Protein AF-D9XJY9-F1 (afdb_monomer_lite)

pLDDT: mean 85.09, std 20.42, range [31.64, 98.88]

Radius of gyration: 28.45 Å; chains: 1; bounding box: 87×48×106 Å

Structure (mmCIF, N/CA/C/O backbone):
data_AF-D9XJY9-F1
#
_entry.id   AF-D9XJY9-F1
#
loop_
_atom_site.group_PDB
_atom_site.id
_atom_site.type_symbol
_atom_site.label_atom_id
_atom_site.label_alt_id
_atom_site.label_comp_id
_atom_site.label_asym_id
_atom_site.label_entity_id
_atom_site.label_seq_id
_atom_site.pdbx_PDB_ins_code
_atom_site.Cartn_x
_atom_site.Cartn_y
_atom_site.Cartn_z
_atom_site.occupancy
_atom_site.B_iso_or_equiv
_atom_site.auth_seq_id
_atom_site.auth_comp_id
_atom_site.auth_asym_id
_atom_site.auth_atom_id
_atom_site.pdbx_PDB_model_num
ATOM 1 N N . MET A 1 1 ? 12.097 -8.912 77.220 1.00 46.91 1 MET A N 1
ATOM 2 C CA . MET A 1 1 ? 13.543 -8.808 77.515 1.00 46.91 1 MET A CA 1
ATOM 3 C C . MET A 1 1 ? 14.288 -8.640 76.192 1.00 46.91 1 MET A C 1
ATOM 5 O O . MET A 1 1 ? 14.386 -9.591 75.432 1.00 46.91 1 MET A O 1
ATOM 9 N N . ARG A 1 2 ? 14.689 -7.408 75.859 1.00 40.41 2 ARG A N 1
ATOM 10 C CA . ARG A 1 2 ? 15.533 -7.051 74.703 1.00 40.41 2 ARG A CA 1
ATOM 11 C C . ARG A 1 2 ? 16.861 -6.523 75.260 1.00 40.41 2 ARG A C 1
ATOM 13 O O . ARG A 1 2 ? 16.783 -5.663 76.136 1.00 40.41 2 ARG A O 1
ATOM 20 N N . PRO A 1 3 ? 18.035 -6.960 74.779 1.00 58.19 3 PRO A N 1
ATOM 21 C CA . PRO A 1 3 ? 19.280 -6.244 75.020 1.00 58.19 3 PRO A CA 1
ATOM 22 C C . PRO A 1 3 ? 19.545 -5.192 73.916 1.00 58.19 3 PRO A C 1
ATOM 24 O O . PRO A 1 3 ? 18.994 -5.307 72.816 1.00 58.19 3 PRO A O 1
ATOM 27 N N . PRO A 1 4 ? 20.335 -4.141 74.213 1.00 51.19 4 PRO A N 1
ATOM 28 C CA . PRO A 1 4 ? 20.407 -2.925 73.408 1.00 51.19 4 PRO A CA 1
ATOM 29 C C . PRO A 1 4 ? 21.462 -2.965 72.294 1.00 51.19 4 PRO A C 1
ATOM 31 O O . PRO A 1 4 ? 22.387 -3.777 72.282 1.00 51.19 4 PRO A O 1
ATOM 34 N N . ALA A 1 5 ? 21.297 -2.022 71.366 1.00 42.50 5 ALA A N 1
ATOM 35 C CA . ALA A 1 5 ? 22.153 -1.757 70.220 1.00 42.50 5 ALA A CA 1
ATOM 36 C C . ALA A 1 5 ? 23.574 -1.312 70.617 1.00 42.50 5 ALA A C 1
ATOM 38 O O . ALA A 1 5 ? 23.750 -0.492 71.516 1.00 42.50 5 ALA A O 1
ATOM 39 N N . SER A 1 6 ? 24.576 -1.795 69.875 1.00 48.31 6 SER A N 1
ATOM 40 C CA . SER A 1 6 ? 25.947 -1.278 69.896 1.00 48.31 6 SER A CA 1
ATOM 41 C C . SER A 1 6 ? 26.263 -0.613 68.557 1.00 48.31 6 SER A C 1
ATOM 43 O O . SER A 1 6 ? 26.269 -1.244 67.500 1.00 48.31 6 SER A O 1
ATOM 45 N N . THR A 1 7 ? 26.501 0.691 68.625 1.00 42.44 7 THR A N 1
ATOM 46 C CA . THR A 1 7 ? 27.002 1.559 67.565 1.00 42.44 7 THR A CA 1
ATOM 47 C C . THR A 1 7 ? 28.497 1.315 67.345 1.00 42.44 7 THR A C 1
ATOM 49 O O . THR A 1 7 ? 29.301 1.423 68.269 1.00 42.44 7 THR A O 1
ATOM 52 N N . ARG A 1 8 ? 28.903 1.029 66.100 1.00 47.38 8 ARG A N 1
ATOM 53 C CA . ARG A 1 8 ? 30.312 1.073 65.679 1.00 47.38 8 ARG A CA 1
ATOM 54 C C . ARG A 1 8 ? 30.477 1.955 64.444 1.00 47.38 8 ARG A C 1
ATOM 56 O O . ARG A 1 8 ? 29.900 1.710 63.391 1.00 47.38 8 ARG A O 1
ATOM 63 N N . THR A 1 9 ? 31.278 2.994 64.637 1.00 47.16 9 THR A N 1
ATOM 64 C CA . THR A 1 9 ? 31.737 4.031 63.705 1.00 47.16 9 THR A CA 1
ATOM 65 C C . THR A 1 9 ? 32.532 3.442 62.522 1.00 47.16 9 THR A C 1
ATOM 67 O O . THR A 1 9 ? 33.193 2.410 62.677 1.00 47.16 9 THR A O 1
ATOM 70 N N . PRO A 1 10 ? 32.530 4.087 61.338 1.00 42.75 10 PRO A N 1
ATOM 71 C CA . PRO A 1 10 ? 33.107 3.516 60.127 1.00 42.75 10 PRO A CA 1
ATOM 72 C C . PRO A 1 10 ? 34.628 3.720 60.065 1.00 42.75 10 PRO A C 1
ATOM 74 O O . PRO A 1 10 ? 35.138 4.836 60.182 1.00 42.75 10 PRO A O 1
ATOM 77 N N . ARG A 1 11 ? 35.376 2.638 59.813 1.00 41.91 11 ARG A N 1
ATOM 78 C CA . ARG A 1 11 ? 36.804 2.707 59.464 1.00 41.91 11 ARG A CA 1
ATOM 79 C C . ARG A 1 11 ? 36.959 3.100 57.992 1.00 41.91 11 ARG A C 1
ATOM 81 O O . ARG A 1 11 ? 36.663 2.310 57.099 1.00 41.91 11 ARG A O 1
ATOM 88 N N . ARG A 1 12 ? 37.486 4.307 57.759 1.00 39.88 12 ARG A N 1
ATOM 89 C CA . ARG A 1 12 ? 38.013 4.781 56.469 1.00 39.88 12 ARG A CA 1
ATOM 90 C C . ARG A 1 12 ? 39.011 3.766 55.894 1.00 39.88 12 ARG A C 1
ATOM 92 O O . ARG A 1 12 ? 40.042 3.505 56.513 1.00 39.88 12 ARG A O 1
ATOM 99 N N . ARG A 1 13 ? 38.738 3.229 54.701 1.00 43.38 13 ARG A N 1
ATOM 100 C CA . ARG A 1 13 ? 39.747 2.546 53.877 1.00 43.38 13 ARG A CA 1
ATOM 101 C C . ARG A 1 13 ? 40.414 3.569 52.955 1.00 43.38 13 ARG A C 1
ATOM 103 O O . ARG A 1 13 ? 39.743 4.389 52.338 1.00 43.38 13 ARG A O 1
ATOM 110 N N . LYS A 1 14 ? 41.749 3.540 52.959 1.00 41.50 14 LYS A N 1
ATOM 111 C CA . LYS A 1 14 ? 42.663 4.414 52.214 1.00 41.50 14 LYS A CA 1
ATOM 112 C C . LYS A 1 14 ? 42.547 4.175 50.704 1.00 41.50 14 LYS A C 1
ATOM 114 O O . LYS A 1 14 ? 42.462 3.027 50.276 1.00 41.50 14 LYS A O 1
ATOM 119 N N . ALA A 1 15 ? 42.602 5.259 49.935 1.00 44.50 15 ALA A N 1
ATOM 120 C CA . ALA A 1 15 ? 42.822 5.239 48.492 1.00 44.50 15 ALA A CA 1
ATOM 121 C C . ALA A 1 15 ? 44.251 4.752 48.168 1.00 44.50 15 ALA A C 1
ATOM 123 O O . ALA A 1 15 ? 45.175 5.098 48.912 1.00 44.50 15 ALA A O 1
ATOM 124 N N . PRO A 1 16 ? 44.463 3.981 47.088 1.00 48.75 16 PRO A N 1
ATOM 125 C CA . PRO A 1 16 ? 45.802 3.700 46.592 1.00 48.75 16 PRO A CA 1
ATOM 126 C C . PRO A 1 16 ? 46.363 4.902 45.813 1.00 48.75 16 PRO A C 1
ATOM 128 O O . PRO A 1 16 ? 45.706 5.472 44.944 1.00 48.75 16 PRO A O 1
ATOM 131 N N . THR A 1 17 ? 47.588 5.283 46.166 1.00 46.91 17 THR A N 1
ATOM 132 C CA . THR A 1 17 ? 48.451 6.264 45.496 1.00 46.91 17 THR A CA 1
ATOM 133 C C . THR A 1 17 ? 48.948 5.749 44.130 1.00 46.91 17 THR A C 1
ATOM 135 O O . THR A 1 17 ? 48.996 4.537 43.913 1.00 46.91 17 THR A O 1
ATOM 138 N N . PRO A 1 18 ? 49.324 6.652 43.204 1.00 39.62 18 PRO A N 1
ATOM 139 C CA . PRO A 1 18 ? 49.575 6.337 41.800 1.00 39.62 18 PRO A CA 1
ATOM 140 C C . PRO A 1 18 ? 50.953 5.703 41.571 1.00 39.62 18 PRO A C 1
ATOM 142 O O . PRO A 1 18 ? 51.940 6.067 42.211 1.00 39.62 18 PRO A O 1
ATOM 145 N N . LEU A 1 19 ? 51.026 4.782 40.609 1.00 45.31 19 LEU A N 1
ATOM 146 C CA . LEU A 1 19 ? 52.282 4.235 40.103 1.00 45.31 19 LEU A CA 1
ATOM 147 C C . LEU A 1 19 ? 52.903 5.206 39.091 1.00 45.31 19 LEU A C 1
ATOM 149 O O . LEU A 1 19 ? 52.373 5.423 38.003 1.00 45.31 19 LEU A O 1
ATOM 153 N N . ASN A 1 20 ? 54.059 5.756 39.463 1.00 38.56 20 ASN A N 1
ATOM 154 C CA . ASN A 1 20 ? 55.011 6.371 38.547 1.00 38.56 20 ASN A CA 1
ATOM 155 C C . ASN A 1 20 ? 55.502 5.324 37.541 1.00 38.56 20 ASN A C 1
ATOM 157 O O . ASN A 1 20 ? 56.030 4.286 37.937 1.00 38.56 20 ASN A O 1
ATOM 161 N N . SER A 1 21 ? 55.410 5.627 36.249 1.00 39.38 21 SER A N 1
ATOM 162 C CA . SER A 1 21 ? 56.161 4.920 35.211 1.00 39.38 21 SER A CA 1
ATOM 163 C C . SER A 1 21 ? 56.888 5.922 34.316 1.00 39.38 21 SER A C 1
ATOM 165 O O . SER A 1 21 ? 56.416 7.023 34.033 1.00 39.38 21 SER A O 1
ATOM 167 N N . LEU A 1 22 ? 58.131 5.550 34.020 1.00 38.34 22 LEU A N 1
ATOM 168 C CA . LEU A 1 22 ? 59.215 6.375 33.513 1.00 38.34 22 LEU A CA 1
ATOM 169 C C . LEU A 1 22 ? 58.926 6.983 32.135 1.00 38.34 22 LEU A C 1
ATOM 171 O O . LEU A 1 22 ? 58.387 6.342 31.237 1.00 38.34 22 LEU A O 1
ATOM 175 N N . ARG A 1 23 ? 59.417 8.213 31.958 1.00 35.81 23 ARG A N 1
ATOM 176 C CA . ARG A 1 23 ? 59.563 8.887 30.666 1.00 35.81 23 ARG A CA 1
ATOM 177 C C . ARG A 1 23 ? 60.543 8.116 29.776 1.00 35.81 23 ARG A C 1
ATOM 179 O O . ARG A 1 23 ? 61.712 7.995 30.133 1.00 35.81 23 ARG A O 1
ATOM 186 N N . VAL A 1 24 ? 60.106 7.740 28.578 1.00 36.69 24 VAL A N 1
ATOM 187 C CA . VAL A 1 24 ? 60.992 7.498 27.431 1.00 36.69 24 VAL A CA 1
ATOM 188 C C . VAL A 1 24 ? 60.629 8.521 26.361 1.00 36.69 24 VAL A C 1
ATOM 190 O O . VAL A 1 24 ? 59.498 8.580 25.889 1.00 36.69 24 VAL A O 1
ATOM 193 N N . ARG A 1 25 ? 61.593 9.389 26.045 1.00 37.62 25 ARG A N 1
ATOM 194 C CA . ARG A 1 25 ? 61.527 10.335 24.933 1.00 37.62 25 ARG A CA 1
ATOM 195 C C . ARG A 1 25 ? 61.941 9.597 23.663 1.00 37.62 25 ARG A C 1
ATOM 197 O O . ARG A 1 25 ? 63.111 9.262 23.518 1.00 37.62 25 ARG A O 1
ATOM 204 N N . THR A 1 26 ? 61.013 9.419 22.737 1.00 41.00 26 THR A N 1
ATOM 205 C CA . THR A 1 26 ? 61.305 9.120 21.334 1.00 41.00 26 THR A CA 1
ATOM 206 C C . THR A 1 26 ? 60.719 10.249 20.500 1.00 41.00 26 THR A C 1
ATOM 208 O O . THR A 1 26 ? 59.507 10.403 20.381 1.00 41.00 26 THR A O 1
ATOM 211 N N . GLY A 1 27 ? 61.602 11.107 19.989 1.00 40.31 27 GLY A N 1
ATOM 212 C CA . GLY A 1 27 ? 61.242 12.072 18.962 1.00 40.31 27 GLY A CA 1
ATOM 213 C C . GLY A 1 27 ? 60.980 11.330 17.658 1.00 40.31 27 GLY A C 1
ATOM 214 O O . GLY A 1 27 ? 61.809 10.530 17.231 1.00 40.31 27 GLY A O 1
ATOM 215 N N . VAL A 1 28 ? 59.837 11.601 17.035 1.00 38.75 28 VAL A N 1
ATOM 216 C CA . VAL A 1 28 ? 59.564 11.203 15.656 1.00 38.75 28 VAL A CA 1
ATOM 217 C C . VAL A 1 28 ? 59.157 12.453 14.892 1.00 38.75 28 VAL A C 1
ATOM 219 O O . VAL A 1 28 ? 58.180 13.125 15.214 1.00 38.75 28 VAL A O 1
ATOM 222 N N . LEU A 1 29 ? 59.987 12.763 13.904 1.00 39.44 29 LEU A N 1
ATOM 223 C CA . LEU A 1 29 ? 59.810 13.777 12.881 1.00 39.44 29 LEU A CA 1
ATOM 224 C C . LEU A 1 29 ? 58.612 13.354 12.006 1.00 39.44 29 LEU A C 1
ATOM 226 O O . LEU A 1 29 ? 58.699 12.378 11.266 1.00 39.44 29 LEU A O 1
ATOM 230 N N . GLY A 1 30 ? 57.475 14.039 12.133 1.00 31.64 30 GLY A N 1
ATOM 231 C CA . GLY A 1 30 ? 56.278 13.780 11.331 1.00 31.64 30 GLY A CA 1
ATOM 232 C C . GLY A 1 30 ? 56.268 14.635 10.069 1.00 31.64 30 GLY A C 1
ATOM 233 O O . GLY A 1 30 ? 55.840 15.784 10.101 1.00 31.64 30 GLY A O 1
ATOM 234 N N . LEU A 1 31 ? 56.763 14.069 8.972 1.00 36.03 31 LEU A N 1
ATOM 235 C CA . LEU A 1 31 ? 56.693 14.614 7.619 1.00 36.03 31 LEU A CA 1
ATOM 236 C C . LEU A 1 31 ? 55.217 14.760 7.196 1.00 36.03 31 LEU A C 1
ATOM 238 O O . LEU A 1 31 ? 54.496 13.768 7.096 1.00 36.03 31 LEU A O 1
ATOM 242 N N . ALA A 1 32 ? 54.759 15.989 6.956 1.00 39.78 32 ALA A N 1
ATOM 243 C CA . ALA A 1 32 ? 53.437 16.254 6.401 1.00 39.78 32 ALA A CA 1
ATOM 244 C C . ALA A 1 32 ? 53.406 15.858 4.914 1.00 39.78 32 ALA A C 1
ATOM 246 O O . ALA A 1 32 ? 53.867 16.611 4.058 1.00 39.78 32 ALA A O 1
ATOM 247 N N . LEU A 1 33 ? 52.860 14.679 4.601 1.00 36.28 33 LEU A N 1
ATOM 248 C CA . LEU A 1 33 ? 52.417 14.349 3.246 1.00 36.28 33 LEU A CA 1
ATOM 249 C C . LEU A 1 33 ? 50.968 14.818 3.068 1.00 36.28 33 LEU A C 1
ATOM 251 O O . LEU A 1 33 ? 50.027 14.196 3.555 1.00 36.28 33 LEU A O 1
ATOM 255 N N . LEU A 1 34 ? 50.798 15.913 2.330 1.00 42.53 34 LEU A N 1
ATOM 256 C CA . LEU A 1 34 ? 49.538 16.278 1.688 1.00 42.53 34 LEU A CA 1
ATOM 257 C C . LEU A 1 34 ? 49.289 15.310 0.521 1.00 42.53 34 LEU A C 1
ATOM 259 O O . LEU A 1 34 ? 49.634 15.596 -0.622 1.00 42.53 34 LEU A O 1
ATOM 263 N N . THR A 1 35 ? 48.707 14.145 0.796 1.00 41.81 35 THR A N 1
ATOM 264 C CA . THR A 1 35 ? 48.117 13.306 -0.253 1.00 41.81 35 THR A CA 1
ATOM 265 C C . THR A 1 35 ? 46.690 13.776 -0.495 1.00 41.81 35 THR A C 1
ATOM 267 O O . THR A 1 35 ? 45.785 13.467 0.280 1.00 41.81 35 THR A O 1
ATOM 270 N N . GLY A 1 36 ? 46.486 14.543 -1.565 1.00 40.94 36 GLY A N 1
ATOM 271 C CA . GLY A 1 36 ? 45.154 14.805 -2.093 1.00 40.94 36 GLY A CA 1
ATOM 272 C C . GLY A 1 36 ? 44.538 13.497 -2.579 1.00 40.94 36 GLY A C 1
ATOM 273 O O . GLY A 1 36 ? 44.900 13.000 -3.643 1.00 40.94 36 GLY A O 1
ATOM 274 N N . LEU A 1 37 ? 43.614 12.928 -1.803 1.00 40.94 37 LEU A N 1
ATOM 275 C CA . LEU A 1 37 ? 42.695 11.923 -2.320 1.00 40.94 37 LEU A CA 1
ATOM 276 C C . LEU A 1 37 ? 41.678 12.644 -3.206 1.00 40.94 37 LEU A C 1
ATOM 278 O O . LEU A 1 37 ? 40.665 13.151 -2.728 1.00 40.94 37 LEU A O 1
ATOM 282 N N . ALA A 1 38 ? 41.953 12.696 -4.507 1.00 44.28 38 ALA A N 1
ATOM 283 C CA . ALA A 1 38 ? 40.896 12.868 -5.487 1.00 44.28 38 ALA A CA 1
ATOM 284 C C . ALA A 1 38 ? 40.042 11.593 -5.443 1.00 44.28 38 ALA A C 1
ATOM 286 O O . ALA A 1 38 ? 40.415 10.559 -5.997 1.00 44.28 38 ALA A O 1
ATOM 287 N N . ALA A 1 39 ? 38.931 11.641 -4.707 1.00 44.25 39 ALA A N 1
ATOM 288 C CA . ALA A 1 39 ? 37.915 10.606 -4.794 1.00 44.25 39 ALA A CA 1
ATOM 289 C C . ALA A 1 39 ? 37.402 10.573 -6.244 1.00 44.25 39 ALA A C 1
ATOM 291 O O . ALA A 1 39 ? 37.083 11.636 -6.786 1.00 44.25 39 ALA A O 1
ATOM 292 N N . PRO A 1 40 ? 37.314 9.403 -6.896 1.00 43.06 40 PRO A N 1
ATOM 293 C CA . PRO A 1 40 ? 36.649 9.325 -8.181 1.00 43.06 40 PRO A CA 1
ATOM 294 C C . PRO A 1 40 ? 35.174 9.650 -7.944 1.00 43.06 40 PRO A C 1
ATOM 296 O O . PRO A 1 40 ? 34.442 8.868 -7.338 1.00 43.06 40 PRO A O 1
ATOM 299 N N . THR A 1 41 ? 34.729 10.818 -8.405 1.00 41.72 41 THR A N 1
ATOM 300 C CA . THR A 1 41 ? 33.308 11.098 -8.589 1.00 41.72 41 THR A CA 1
ATOM 301 C C . THR A 1 41 ? 32.817 10.188 -9.701 1.00 41.72 41 THR A C 1
ATOM 303 O O . THR A 1 41 ? 32.827 10.544 -10.877 1.00 41.72 41 THR A O 1
ATOM 306 N N . THR A 1 42 ? 32.412 8.977 -9.331 1.00 43.84 42 THR A N 1
ATOM 307 C CA . THR A 1 42 ? 31.512 8.177 -10.150 1.00 43.84 42 THR A CA 1
ATOM 308 C C . THR A 1 42 ? 30.185 8.919 -10.157 1.00 43.84 42 THR A C 1
ATOM 310 O O . THR A 1 42 ? 29.352 8.779 -9.267 1.00 43.84 42 THR A O 1
ATOM 313 N N . THR A 1 43 ? 29.993 9.779 -11.152 1.00 40.09 43 THR A N 1
ATOM 314 C CA . THR A 1 43 ? 28.654 10.199 -11.556 1.00 40.09 43 THR A CA 1
ATOM 315 C C . THR A 1 43 ? 27.948 8.955 -12.069 1.00 40.09 43 THR A C 1
ATOM 317 O O . THR A 1 43 ? 28.034 8.631 -13.251 1.00 40.09 43 THR A O 1
ATOM 320 N N . ALA A 1 44 ? 27.308 8.221 -11.161 1.00 42.88 44 ALA A N 1
ATOM 321 C CA . ALA A 1 44 ? 26.303 7.243 -11.521 1.00 42.88 44 ALA A CA 1
ATOM 322 C C . ALA A 1 44 ? 25.239 7.993 -12.327 1.00 42.88 44 ALA A C 1
ATOM 324 O O . ALA A 1 44 ? 24.564 8.894 -11.825 1.00 42.88 44 ALA A O 1
ATOM 325 N N . THR A 1 45 ? 25.160 7.689 -13.615 1.00 37.03 45 THR A N 1
ATOM 326 C CA . THR A 1 45 ? 24.113 8.171 -14.503 1.00 37.03 45 THR A CA 1
ATOM 327 C C . THR A 1 45 ? 22.767 7.768 -13.914 1.00 37.03 45 THR A C 1
ATOM 329 O O . THR A 1 45 ? 22.407 6.597 -13.941 1.00 37.03 45 THR A O 1
ATOM 332 N N . ALA A 1 46 ? 22.002 8.737 -13.404 1.00 45.50 46 ALA A N 1
ATOM 333 C CA . ALA A 1 46 ? 20.658 8.534 -12.845 1.00 45.50 46 ALA A CA 1
ATOM 334 C C . ALA A 1 46 ? 19.646 7.912 -13.836 1.00 45.50 46 ALA A C 1
ATOM 336 O O . ALA A 1 46 ? 18.525 7.600 -13.454 1.00 45.50 46 ALA A O 1
ATOM 337 N N . ALA A 1 47 ? 20.031 7.749 -15.105 1.00 40.03 47 ALA A N 1
ATOM 338 C CA . ALA A 1 47 ? 19.246 7.067 -16.126 1.00 40.03 47 ALA A CA 1
ATOM 339 C C . ALA A 1 47 ? 19.344 5.530 -16.038 1.00 40.03 47 ALA A C 1
ATOM 341 O O . ALA A 1 47 ? 18.384 4.850 -16.377 1.00 40.03 47 ALA A O 1
ATOM 342 N N . ASP A 1 48 ? 20.461 4.980 -15.546 1.00 40.12 48 ASP A N 1
ATOM 343 C CA . ASP A 1 48 ? 20.710 3.524 -15.534 1.00 40.12 48 ASP A CA 1
ATOM 344 C C . ASP A 1 48 ? 20.039 2.817 -14.336 1.00 40.12 48 ASP A C 1
ATOM 346 O O . ASP A 1 48 ? 19.883 1.601 -14.290 1.00 40.12 48 ASP A O 1
ATOM 350 N N . THR A 1 49 ? 19.581 3.594 -13.350 1.00 54.41 49 THR A N 1
ATOM 351 C CA . THR A 1 49 ? 18.876 3.097 -12.160 1.00 54.41 49 THR A CA 1
ATOM 352 C C . THR A 1 49 ? 17.362 2.992 -12.345 1.00 54.41 49 THR A C 1
ATOM 354 O O . THR A 1 49 ? 16.690 2.406 -11.499 1.00 54.41 49 THR A O 1
ATOM 357 N N . ALA A 1 50 ? 16.790 3.550 -13.419 1.00 59.31 50 ALA A N 1
ATOM 358 C CA . ALA A 1 50 ? 15.338 3.573 -13.601 1.00 59.31 50 ALA A CA 1
ATOM 359 C C . ALA A 1 50 ? 14.763 2.190 -13.964 1.00 59.31 50 ALA A C 1
ATOM 361 O O . ALA A 1 50 ? 13.637 1.875 -13.567 1.00 59.31 50 ALA A O 1
ATOM 362 N N . THR A 1 51 ? 15.537 1.371 -14.682 1.00 69.69 51 THR A N 1
ATOM 363 C CA . THR A 1 51 ? 15.152 0.045 -15.197 1.00 69.69 51 THR A CA 1
ATOM 364 C C . THR A 1 51 ? 15.690 -1.126 -14.377 1.00 69.69 51 THR A C 1
ATOM 366 O O . THR A 1 51 ? 15.111 -2.209 -14.439 1.00 69.69 51 THR A O 1
ATOM 369 N N . ALA A 1 52 ? 16.752 -0.932 -13.589 1.00 83.94 52 ALA A N 1
ATOM 370 C CA . ALA A 1 52 ? 17.295 -1.983 -12.733 1.00 83.94 52 ALA A CA 1
ATOM 371 C C . ALA A 1 52 ? 16.292 -2.388 -11.633 1.00 83.94 52 ALA A C 1
ATOM 373 O O . ALA A 1 52 ? 15.649 -1.510 -11.046 1.00 83.94 52 ALA A O 1
ATOM 374 N N . PRO A 1 53 ? 16.153 -3.693 -11.328 1.00 89.44 53 PRO A N 1
ATOM 375 C CA . PRO A 1 53 ? 15.248 -4.144 -10.284 1.00 89.44 53 PRO A CA 1
ATOM 376 C C . PRO A 1 53 ? 15.693 -3.653 -8.900 1.00 89.44 53 PRO A C 1
ATOM 378 O O . PRO A 1 53 ? 16.887 -3.599 -8.594 1.00 89.44 53 PRO A O 1
ATOM 381 N N . THR A 1 54 ? 14.730 -3.316 -8.046 1.00 94.31 54 THR A N 1
ATOM 382 C CA . THR A 1 54 ? 14.989 -2.946 -6.647 1.00 94.31 54 THR A CA 1
ATOM 383 C C . THR A 1 54 ? 15.342 -4.168 -5.797 1.00 94.31 54 THR A C 1
ATOM 385 O O . THR A 1 54 ? 15.094 -5.313 -6.172 1.00 94.31 54 THR A O 1
ATOM 388 N N . VAL A 1 55 ? 15.872 -3.935 -4.594 1.00 96.19 55 VAL A N 1
ATOM 389 C CA . VAL A 1 55 ? 16.164 -5.006 -3.626 1.00 96.19 55 VAL A CA 1
ATOM 390 C C . VAL A 1 55 ? 14.896 -5.790 -3.246 1.00 96.19 55 VAL A C 1
ATOM 392 O O . VAL A 1 55 ? 14.956 -7.001 -3.059 1.00 96.19 55 VAL A O 1
ATOM 395 N N . GLU A 1 56 ? 13.728 -5.141 -3.184 1.00 96.69 56 GLU A N 1
ATOM 396 C CA . GLU A 1 56 ? 12.438 -5.826 -3.014 1.00 96.69 56 GLU A CA 1
ATOM 397 C C . GLU A 1 56 ? 12.083 -6.701 -4.222 1.00 96.69 56 GLU A C 1
ATOM 399 O O . GLU A 1 56 ? 11.731 -7.867 -4.053 1.00 96.69 56 GLU A O 1
ATOM 404 N N . GLU A 1 57 ? 12.217 -6.163 -5.436 1.00 97.06 57 GLU A N 1
ATOM 405 C CA . GLU A 1 57 ? 11.894 -6.867 -6.682 1.00 97.06 57 GLU A CA 1
ATOM 406 C C . GLU A 1 57 ? 12.808 -8.087 -6.905 1.00 97.06 57 GLU A C 1
ATOM 408 O O . GLU A 1 57 ? 12.339 -9.124 -7.370 1.00 97.06 57 GLU A O 1
ATOM 413 N N . LEU A 1 58 ? 14.084 -8.014 -6.509 1.00 96.81 58 LEU A N 1
ATOM 414 C CA . LEU A 1 58 ? 15.030 -9.137 -6.578 1.00 96.81 58 LEU A CA 1
ATOM 415 C C . LEU A 1 58 ? 14.625 -10.325 -5.692 1.00 96.81 58 LEU A C 1
ATOM 417 O O . LEU A 1 58 ? 14.961 -11.469 -5.992 1.00 96.81 58 LEU A O 1
ATOM 421 N N . ARG A 1 59 ? 13.879 -10.091 -4.605 1.00 97.31 59 ARG A N 1
ATOM 422 C CA . ARG A 1 59 ? 13.434 -11.174 -3.713 1.00 97.31 59 ARG A CA 1
ATOM 423 C C . ARG A 1 59 ? 12.381 -12.077 -4.355 1.00 97.31 59 ARG A C 1
ATOM 425 O O . ARG A 1 59 ? 12.257 -13.227 -3.938 1.00 97.31 59 ARG A O 1
ATOM 432 N N . LEU A 1 60 ? 11.664 -11.597 -5.377 1.00 96.94 60 LEU A N 1
ATOM 433 C CA . LEU A 1 60 ? 10.635 -12.364 -6.096 1.00 96.94 60 LEU A CA 1
ATOM 434 C C . LEU A 1 60 ? 11.167 -13.657 -6.721 1.00 96.94 60 LEU A C 1
ATOM 436 O O . LEU A 1 60 ? 10.402 -14.602 -6.906 1.00 96.94 60 LEU A O 1
ATOM 440 N N . ASP A 1 61 ? 12.463 -13.711 -7.028 1.00 95.62 61 ASP A N 1
ATOM 441 C CA . ASP A 1 61 ? 13.089 -14.869 -7.667 1.00 95.62 61 ASP A CA 1
ATOM 442 C C . ASP A 1 61 ? 13.355 -16.026 -6.688 1.00 95.62 61 ASP A C 1
ATOM 444 O O . ASP A 1 61 ? 13.801 -17.099 -7.101 1.00 95.62 61 ASP A O 1
ATOM 448 N N . GLY A 1 62 ? 13.072 -15.833 -5.395 1.00 97.31 62 GLY A N 1
ATOM 449 C CA . GLY A 1 62 ? 13.144 -16.871 -4.372 1.00 97.31 62 GLY A CA 1
ATOM 450 C C . GLY A 1 62 ? 11.935 -17.814 -4.366 1.00 97.31 62 GLY A C 1
ATOM 451 O O . GLY A 1 62 ? 10.831 -17.471 -4.787 1.00 97.31 62 GLY A O 1
ATOM 452 N N . ASP A 1 63 ? 12.122 -19.015 -3.815 1.00 97.94 63 ASP A N 1
ATOM 453 C CA . ASP A 1 63 ? 11.068 -20.040 -3.779 1.00 97.94 63 ASP A CA 1
ATOM 454 C C . ASP A 1 63 ? 9.885 -19.657 -2.888 1.00 97.94 63 ASP A C 1
ATOM 456 O O . ASP A 1 63 ? 8.741 -19.948 -3.225 1.00 97.94 63 ASP A O 1
ATOM 460 N N . ALA A 1 64 ? 10.134 -18.973 -1.768 1.00 97.94 64 ALA A N 1
ATOM 461 C CA . ALA A 1 64 ? 9.076 -18.607 -0.832 1.00 97.94 64 ALA A CA 1
ATOM 462 C C . ALA A 1 64 ? 8.063 -17.603 -1.424 1.00 97.94 64 ALA A C 1
ATOM 464 O O . ALA A 1 64 ? 6.871 -17.904 -1.359 1.00 97.94 64 ALA A O 1
ATOM 465 N N . PRO A 1 65 ? 8.463 -16.467 -2.038 1.00 97.81 65 PRO A N 1
ATOM 466 C CA . PRO A 1 65 ? 7.520 -15.589 -2.736 1.00 97.81 65 PRO A CA 1
ATOM 467 C C . PRO A 1 65 ? 6.748 -16.298 -3.852 1.00 97.81 65 PRO A C 1
ATOM 469 O O . PRO A 1 65 ? 5.526 -16.165 -3.918 1.00 97.81 65 PRO A O 1
ATOM 472 N N . ARG A 1 66 ? 7.428 -17.114 -4.675 1.00 97.75 66 ARG A N 1
ATOM 473 C CA . ARG A 1 66 ? 6.780 -17.901 -5.741 1.00 97.75 66 ARG A CA 1
ATOM 474 C C . ARG A 1 66 ? 5.722 -18.852 -5.192 1.00 97.75 66 ARG A C 1
ATOM 476 O O . ARG A 1 66 ? 4.605 -18.896 -5.702 1.00 97.75 66 ARG A O 1
ATOM 483 N N . GLU A 1 67 ? 6.048 -19.574 -4.127 1.00 97.19 67 GLU A N 1
ATOM 484 C CA . GLU A 1 67 ? 5.118 -20.508 -3.501 1.00 97.19 67 GLU A CA 1
ATOM 485 C C . GLU A 1 67 ? 3.951 -19.788 -2.819 1.00 97.19 67 GLU A C 1
ATOM 487 O O . GLU A 1 67 ? 2.818 -20.256 -2.903 1.00 97.19 67 GLU A O 1
ATOM 492 N N . ILE A 1 68 ? 4.186 -18.632 -2.187 1.00 96.81 68 ILE A N 1
ATOM 493 C CA . ILE A 1 68 ? 3.117 -17.812 -1.602 1.00 96.81 68 ILE A CA 1
ATOM 494 C C . ILE A 1 68 ? 2.146 -17.340 -2.686 1.00 96.81 68 ILE A C 1
ATOM 496 O O . ILE A 1 68 ? 0.934 -17.453 -2.504 1.00 96.81 68 ILE A O 1
ATOM 500 N N . LEU A 1 69 ? 2.651 -16.841 -3.815 1.00 96.81 69 LEU A N 1
ATOM 501 C CA . LEU A 1 69 ? 1.819 -16.403 -4.937 1.00 96.81 69 LEU A CA 1
ATOM 502 C C . LEU A 1 69 ? 0.995 -17.561 -5.506 1.00 96.81 69 LEU A C 1
ATOM 504 O O . LEU A 1 69 ? -0.227 -17.456 -5.588 1.00 96.81 69 LEU A O 1
ATOM 508 N N . ARG A 1 70 ? 1.633 -18.704 -5.777 1.00 95.31 70 ARG A N 1
ATOM 509 C CA . ARG A 1 70 ? 0.958 -19.910 -6.276 1.00 95.31 70 ARG A CA 1
ATOM 510 C C . ARG A 1 70 ? -0.117 -20.413 -5.309 1.00 95.31 70 ARG A C 1
ATOM 512 O O . ARG A 1 70 ? -1.239 -20.713 -5.706 1.00 95.31 70 ARG A O 1
ATOM 519 N N . ARG A 1 71 ? 0.202 -20.499 -4.013 1.00 94.06 71 ARG A N 1
ATOM 520 C CA . ARG A 1 71 ? -0.717 -20.987 -2.969 1.00 94.06 71 ARG A CA 1
ATOM 521 C C . ARG A 1 71 ? -1.785 -19.987 -2.553 1.00 94.06 71 ARG A C 1
ATOM 523 O O . ARG A 1 71 ? -2.747 -20.393 -1.914 1.00 94.06 71 ARG A O 1
ATOM 530 N N . SER A 1 72 ? -1.638 -18.703 -2.862 1.00 93.38 72 SER A N 1
ATOM 531 C CA . SER A 1 72 ? -2.710 -17.709 -2.693 1.00 93.38 72 SER A CA 1
ATOM 532 C C . SER A 1 72 ? -3.569 -17.552 -3.941 1.00 93.38 72 SER A C 1
ATOM 534 O O . SER A 1 72 ? -4.649 -16.967 -3.849 1.00 93.38 72 SER A O 1
ATOM 536 N N . GLY A 1 73 ? -3.098 -18.069 -5.081 1.00 93.31 73 GLY A N 1
ATOM 537 C CA . GLY A 1 73 ? -3.663 -17.807 -6.395 1.00 93.31 73 GLY A CA 1
ATOM 538 C C . GLY A 1 73 ? -3.517 -16.341 -6.779 1.00 93.31 73 GLY A C 1
ATOM 539 O O . GLY A 1 73 ? -4.504 -15.755 -7.184 1.00 93.31 73 GLY A O 1
ATOM 540 N N . PHE A 1 74 ? -2.359 -15.721 -6.541 1.00 96.31 74 PHE A N 1
ATOM 541 C CA . PHE A 1 74 ? -2.016 -14.349 -6.960 1.00 96.31 74 PHE A CA 1
ATOM 542 C C . PHE A 1 74 ? -0.852 -14.335 -7.972 1.00 96.31 74 PHE A C 1
ATOM 544 O O . PHE A 1 74 ? -0.356 -13.273 -8.346 1.00 96.31 74 PHE A O 1
ATOM 551 N N . ASP A 1 75 ? -0.391 -15.510 -8.400 1.00 96.31 75 ASP A N 1
ATOM 552 C CA . ASP A 1 75 ? 0.679 -15.721 -9.379 1.00 96.31 75 ASP A CA 1
ATOM 553 C C . ASP A 1 75 ? 0.319 -15.273 -10.805 1.00 96.31 75 ASP A C 1
ATOM 555 O O . ASP A 1 75 ? 1.210 -15.028 -11.616 1.00 96.31 75 ASP A O 1
ATOM 559 N N . ASP A 1 76 ? -0.968 -15.087 -11.091 1.00 96.75 76 ASP A N 1
ATOM 560 C CA . ASP A 1 76 ? -1.502 -14.513 -12.331 1.00 96.75 76 ASP A CA 1
ATOM 561 C C . ASP A 1 76 ? -1.398 -12.976 -12.402 1.00 96.75 76 ASP A C 1
ATOM 563 O O . ASP A 1 76 ? -1.369 -12.420 -13.500 1.00 96.75 76 ASP A O 1
ATOM 567 N N . ALA A 1 77 ? -1.279 -12.277 -11.267 1.00 98.25 77 ALA A N 1
ATOM 568 C CA . ALA A 1 77 ? -1.400 -10.819 -11.212 1.00 98.25 77 ALA A CA 1
ATOM 569 C C . ALA A 1 77 ? -0.345 -10.086 -12.060 1.00 98.25 77 ALA A C 1
ATOM 571 O O . ALA A 1 77 ? -0.671 -9.143 -12.781 1.00 98.25 77 ALA A O 1
ATOM 572 N N . ALA A 1 78 ? 0.920 -10.510 -11.990 1.00 98.62 78 ALA A N 1
ATOM 573 C CA . ALA A 1 78 ? 1.990 -9.905 -12.781 1.00 98.62 78 ALA A CA 1
ATOM 574 C C . ALA A 1 78 ? 1.877 -10.250 -14.285 1.00 98.62 78 ALA A C 1
ATOM 576 O O . ALA A 1 78 ? 1.874 -9.314 -15.087 1.00 98.62 78 ALA A O 1
ATOM 577 N N . PRO A 1 79 ? 1.689 -11.524 -14.695 1.00 98.62 79 PRO A N 1
ATOM 578 C CA . PRO A 1 79 ? 1.433 -11.870 -16.097 1.00 98.62 79 PRO A CA 1
ATOM 579 C C . PRO A 1 79 ? 0.232 -11.145 -16.724 1.00 98.62 79 PRO A C 1
ATOM 581 O O . PRO A 1 79 ? 0.330 -10.632 -17.840 1.00 98.62 79 PRO A O 1
ATOM 584 N N . GLU A 1 80 ? -0.903 -11.065 -16.026 1.00 98.62 80 GLU A N 1
ATOM 585 C CA . GLU A 1 80 ? -2.092 -10.365 -16.529 1.00 98.62 80 GLU A CA 1
ATOM 586 C C . GLU A 1 80 ? -1.848 -8.862 -16.677 1.00 98.62 80 GLU A C 1
ATOM 588 O O . GLU A 1 80 ? -2.261 -8.245 -17.666 1.00 98.62 80 GLU A O 1
ATOM 593 N N . PHE A 1 81 ? -1.125 -8.274 -15.726 1.00 98.88 81 PHE A N 1
ATOM 594 C CA . PHE A 1 81 ? -0.736 -6.877 -15.787 1.00 98.88 81 PHE A CA 1
ATOM 595 C C . PHE A 1 81 ? 0.224 -6.585 -16.948 1.00 98.88 81 PHE A C 1
ATOM 597 O O . PHE A 1 81 ? 0.012 -5.604 -17.661 1.00 98.88 81 PHE A O 1
ATOM 604 N N . ALA A 1 82 ? 1.212 -7.448 -17.203 1.00 98.75 82 ALA A N 1
ATOM 605 C CA . ALA A 1 82 ? 2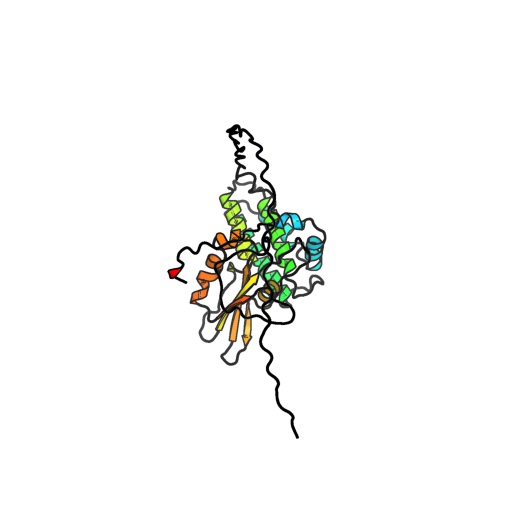.098 -7.333 -18.362 1.00 98.75 82 ALA A CA 1
ATOM 606 C C . ALA A 1 82 ? 1.302 -7.348 -19.680 1.00 98.75 82 ALA A C 1
ATOM 608 O O . ALA A 1 82 ? 1.435 -6.441 -20.501 1.00 98.75 82 ALA A O 1
ATOM 609 N N . LEU A 1 83 ? 0.352 -8.281 -19.830 1.00 98.69 83 LEU A N 1
ATOM 610 C CA . LEU A 1 83 ? -0.553 -8.315 -20.988 1.00 98.69 83 LEU A CA 1
ATOM 611 C C . LEU A 1 83 ? -1.402 -7.038 -21.114 1.00 98.69 83 LEU A C 1
ATOM 613 O O . LEU A 1 83 ? -1.703 -6.586 -22.223 1.00 98.69 83 LEU A O 1
ATOM 617 N N . ALA A 1 84 ? -1.826 -6.450 -19.994 1.00 98.62 84 ALA A N 1
ATOM 618 C CA . ALA A 1 84 ? -2.565 -5.192 -19.991 1.00 98.62 84 ALA A CA 1
ATOM 619 C C . ALA A 1 84 ? -1.694 -3.997 -20.418 1.00 98.62 84 ALA A C 1
ATOM 621 O O . ALA A 1 84 ? -2.208 -3.090 -21.083 1.00 98.62 84 ALA A O 1
ATOM 622 N N . LEU A 1 85 ? -0.405 -3.996 -20.063 1.00 98.50 85 LEU A N 1
ATOM 623 C CA . LEU A 1 85 ? 0.574 -3.009 -20.519 1.00 98.50 85 LEU A CA 1
ATOM 624 C C . LEU A 1 85 ? 0.864 -3.157 -22.017 1.00 98.50 85 LEU A C 1
ATOM 626 O O . LEU A 1 85 ? 0.811 -2.163 -22.736 1.00 98.50 85 LEU A O 1
ATOM 630 N N . ASP A 1 86 ? 1.059 -4.376 -22.518 1.00 97.94 86 ASP A N 1
ATOM 631 C CA . ASP A 1 86 ? 1.338 -4.635 -23.941 1.00 97.94 86 ASP A CA 1
ATOM 632 C C . ASP A 1 86 ? 0.199 -4.196 -24.871 1.00 97.94 86 ASP A C 1
ATOM 634 O O . ASP A 1 86 ? 0.418 -3.768 -26.005 1.00 97.94 86 ASP A O 1
ATOM 638 N N . ARG A 1 87 ? -1.044 -4.235 -24.377 1.00 97.94 87 ARG A N 1
ATOM 639 C CA . ARG A 1 87 ? -2.229 -3.728 -25.091 1.00 97.94 87 ARG A CA 1
ATOM 640 C C . ARG A 1 87 ? -2.368 -2.203 -25.048 1.00 97.94 87 ARG A C 1
ATOM 642 O O . ARG A 1 87 ? -3.275 -1.652 -25.676 1.00 97.94 87 ARG A O 1
ATOM 649 N N . ALA A 1 88 ? -1.536 -1.498 -24.284 1.00 98.19 88 ALA A N 1
ATOM 650 C CA . ALA A 1 88 ? -1.554 -0.046 -24.235 1.00 98.19 88 ALA A CA 1
ATOM 651 C C . ALA A 1 88 ? -0.694 0.541 -25.362 1.00 98.19 88 ALA A C 1
ATOM 653 O O . ALA A 1 88 ? 0.523 0.411 -25.383 1.00 98.19 88 ALA A O 1
ATOM 654 N N . HIS A 1 89 ? -1.325 1.292 -26.261 1.00 97.56 89 HIS A N 1
ATOM 655 C CA . HIS A 1 89 ? -0.664 1.970 -27.383 1.00 97.56 89 HIS A CA 1
ATOM 656 C C . HIS A 1 89 ? -0.420 3.465 -27.111 1.00 97.56 89 HIS A C 1
ATOM 658 O O . HIS A 1 89 ? -0.083 4.232 -28.010 1.00 97.56 89 HIS A O 1
ATOM 664 N N . SER A 1 90 ? -0.630 3.912 -25.870 1.00 98.38 90 SER A N 1
ATOM 665 C CA . SER A 1 90 ? -0.410 5.294 -25.435 1.00 98.38 90 SER A CA 1
ATOM 666 C C . SER A 1 90 ? -0.219 5.379 -23.924 1.00 98.38 90 SER A C 1
ATOM 668 O O . SER A 1 90 ? -0.728 4.545 -23.171 1.00 98.38 90 SER A O 1
ATOM 670 N N . TRP A 1 91 ? 0.422 6.454 -23.453 1.00 98.25 91 TRP A N 1
ATOM 671 C CA . TRP A 1 91 ? 0.584 6.707 -22.017 1.00 98.25 91 TRP A CA 1
ATOM 672 C C . TRP A 1 91 ? -0.759 6.752 -21.273 1.00 98.25 91 TRP A C 1
ATOM 674 O O . TRP A 1 91 ? -0.888 6.206 -20.181 1.00 98.25 91 TRP A O 1
ATOM 684 N N . SER A 1 92 ? -1.790 7.359 -21.868 1.00 98.50 92 SER A N 1
ATOM 685 C CA . SER A 1 92 ? -3.120 7.433 -21.256 1.00 98.50 92 SER A CA 1
ATOM 686 C C . SER A 1 92 ? -3.790 6.062 -21.138 1.00 98.50 92 SER A C 1
ATOM 688 O O . SER A 1 92 ? -4.482 5.813 -20.152 1.00 98.50 92 SER A O 1
ATOM 690 N N . GLN A 1 93 ? -3.600 5.170 -22.119 1.00 98.69 93 GLN A N 1
ATOM 691 C CA . GLN A 1 93 ? -4.061 3.780 -22.025 1.00 98.69 93 GLN A CA 1
ATOM 692 C C . GLN A 1 93 ? -3.280 3.011 -20.956 1.00 98.69 93 GLN A C 1
ATOM 694 O O . GLN A 1 93 ? -3.908 2.343 -20.138 1.00 98.69 93 GLN A O 1
ATOM 699 N N . ALA A 1 94 ? -1.957 3.183 -20.900 1.00 98.75 94 ALA A N 1
ATOM 700 C CA . ALA A 1 94 ? -1.106 2.551 -19.895 1.00 98.75 94 ALA A CA 1
ATOM 701 C C . ALA A 1 94 ? -1.503 2.986 -18.479 1.00 98.75 94 ALA A C 1
ATOM 703 O O . ALA A 1 94 ? -1.718 2.148 -17.612 1.00 98.75 94 ALA A O 1
ATOM 704 N N . ARG A 1 95 ? -1.737 4.288 -18.258 1.00 98.81 95 ARG A N 1
ATOM 705 C CA . ARG A 1 95 ? -2.238 4.801 -16.974 1.00 98.81 95 ARG A CA 1
ATOM 706 C C . ARG A 1 95 ? -3.580 4.183 -16.588 1.00 98.81 95 ARG A C 1
ATOM 708 O O . ARG A 1 95 ? -3.773 3.837 -15.429 1.00 98.81 95 ARG A O 1
ATOM 715 N N . ARG A 1 96 ? -4.514 4.030 -17.535 1.00 98.81 96 ARG A N 1
ATOM 716 C CA . ARG A 1 96 ? -5.796 3.356 -17.259 1.00 98.81 96 ARG A CA 1
ATOM 717 C C . ARG A 1 96 ? -5.607 1.884 -16.902 1.00 98.81 96 ARG A C 1
ATOM 719 O O . ARG A 1 96 ? -6.323 1.407 -16.030 1.00 98.81 96 ARG A O 1
ATOM 726 N N . ALA A 1 97 ? -4.684 1.185 -17.564 1.00 98.75 97 ALA A N 1
ATOM 727 C CA . ALA A 1 97 ? -4.340 -0.193 -17.224 1.00 98.75 97 ALA A CA 1
ATOM 728 C C . ALA A 1 97 ? -3.768 -0.274 -15.804 1.00 98.75 97 ALA A C 1
ATOM 730 O O . ALA A 1 97 ? -4.336 -0.968 -14.975 1.00 98.75 97 ALA A O 1
ATOM 731 N N . VAL A 1 98 ? -2.755 0.534 -15.489 1.00 98.88 98 VAL A N 1
ATOM 732 C CA . VAL A 1 98 ? -2.144 0.620 -14.154 1.00 98.88 98 VAL A CA 1
ATOM 733 C C . VAL A 1 98 ? -3.168 0.867 -13.053 1.00 98.88 98 VAL A C 1
ATOM 735 O O . VAL A 1 98 ? -3.224 0.106 -12.093 1.00 98.88 98 VAL A O 1
ATOM 738 N N . VAL A 1 99 ? -4.011 1.892 -13.199 1.00 98.88 99 VAL A N 1
ATOM 739 C CA . VAL A 1 99 ? -5.013 2.219 -12.175 1.00 98.88 99 VAL A CA 1
ATOM 740 C C . VAL A 1 99 ? -6.019 1.083 -12.004 1.00 98.88 99 VAL A C 1
ATOM 742 O O . VAL A 1 99 ? -6.387 0.757 -10.876 1.00 98.88 99 VAL A O 1
ATOM 745 N N . ARG A 1 100 ? -6.469 0.476 -13.109 1.00 98.81 100 ARG A N 1
ATOM 746 C CA . ARG A 1 100 ? -7.431 -0.630 -13.078 1.00 98.81 100 ARG A CA 1
ATOM 747 C C . ARG A 1 100 ? -6.837 -1.858 -12.397 1.00 98.81 100 ARG A C 1
ATOM 749 O O . ARG A 1 100 ? -7.464 -2.358 -11.469 1.00 98.81 100 ARG A O 1
ATOM 756 N N . GLU A 1 101 ? -5.663 -2.310 -12.830 1.00 98.88 101 GLU A N 1
ATOM 757 C CA . GLU A 1 101 ? -5.047 -3.528 -12.297 1.00 98.88 101 GLU A CA 1
ATOM 758 C C . GLU A 1 101 ? -4.580 -3.331 -10.850 1.00 98.88 101 GLU A C 1
ATOM 760 O O . GLU A 1 101 ? -4.828 -4.191 -10.012 1.00 98.88 101 GLU A O 1
ATOM 765 N N . GLY A 1 102 ? -4.011 -2.172 -10.497 1.00 98.88 102 GLY A N 1
ATOM 766 C CA . GLY A 1 102 ? -3.641 -1.873 -9.110 1.00 98.88 102 GLY A CA 1
ATOM 767 C C . GLY A 1 102 ? -4.855 -1.839 -8.174 1.00 98.88 102 GLY A C 1
ATOM 768 O O . GLY A 1 102 ? -4.846 -2.463 -7.114 1.00 98.88 102 GLY A O 1
ATOM 769 N N . THR A 1 103 ? -5.949 -1.194 -8.594 1.00 98.81 103 THR A N 1
ATOM 770 C CA . THR A 1 103 ? -7.216 -1.204 -7.837 1.00 98.81 103 THR A CA 1
ATOM 771 C C . THR A 1 103 ? -7.810 -2.614 -7.744 1.00 98.81 103 THR A C 1
ATOM 773 O O . THR A 1 103 ? -8.360 -2.991 -6.708 1.00 98.81 103 THR A O 1
ATOM 776 N N . GLY A 1 104 ? -7.726 -3.390 -8.828 1.00 98.62 104 GLY A N 1
ATOM 777 C CA . GLY A 1 104 ? -8.174 -4.780 -8.886 1.00 98.62 104 GLY A CA 1
ATOM 778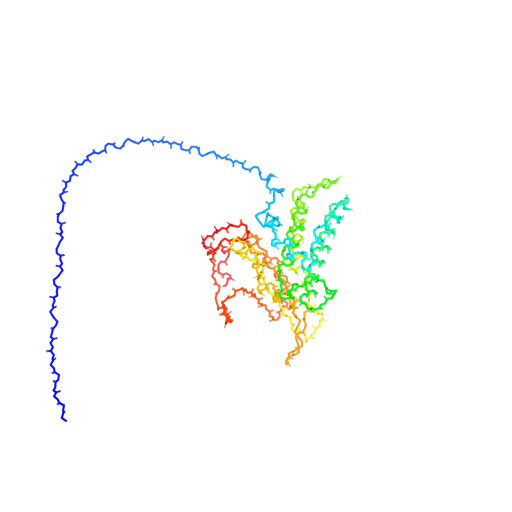 C C . GLY A 1 104 ? -7.411 -5.666 -7.905 1.00 98.62 104 GLY A C 1
ATOM 779 O O . GLY A 1 104 ? -8.037 -6.410 -7.153 1.00 98.62 104 GLY A O 1
ATOM 780 N N . LEU A 1 105 ? -6.087 -5.511 -7.837 1.00 98.75 105 LEU A N 1
ATOM 781 C CA . LEU A 1 105 ? -5.231 -6.237 -6.906 1.00 98.75 105 LEU A CA 1
ATOM 782 C C . LEU A 1 105 ? -5.608 -5.956 -5.442 1.00 98.75 105 LEU A C 1
ATOM 784 O O . LEU A 1 105 ? -5.774 -6.901 -4.670 1.00 98.75 105 LEU A O 1
ATOM 788 N N . TRP A 1 106 ? -5.797 -4.683 -5.067 1.00 98.75 106 TRP A N 1
ATOM 789 C CA . TRP A 1 106 ? -6.238 -4.323 -3.711 1.00 98.75 106 TRP A CA 1
ATOM 790 C C . TRP A 1 106 ? -7.576 -4.984 -3.363 1.00 98.75 106 TRP A C 1
ATOM 79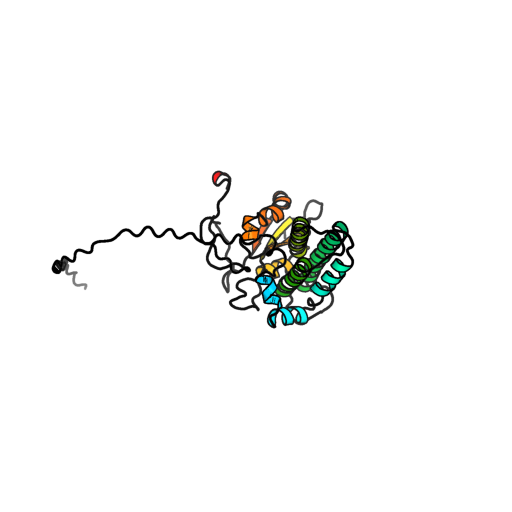2 O O . TRP A 1 106 ? -7.689 -5.671 -2.351 1.00 98.75 106 TRP A O 1
ATOM 802 N N . ARG A 1 107 ? -8.579 -4.846 -4.241 1.00 98.12 107 ARG A N 1
ATOM 803 C CA . ARG A 1 107 ? -9.910 -5.439 -4.031 1.00 98.12 107 ARG A CA 1
ATOM 804 C C . ARG A 1 107 ? -9.849 -6.955 -3.897 1.00 98.12 107 ARG A C 1
ATOM 806 O O . ARG A 1 107 ? -10.472 -7.498 -2.995 1.00 98.12 107 ARG A O 1
ATOM 813 N N . ARG A 1 108 ? -9.063 -7.628 -4.742 1.00 96.81 108 ARG A N 1
ATOM 814 C CA . ARG A 1 108 ? -8.850 -9.079 -4.670 1.00 96.81 108 ARG A CA 1
ATOM 815 C C . ARG A 1 108 ? -8.254 -9.494 -3.323 1.00 96.81 108 ARG A C 1
ATOM 817 O O . ARG A 1 108 ? -8.693 -10.488 -2.748 1.00 96.81 108 ARG A O 1
ATOM 824 N N . ALA A 1 109 ? -7.277 -8.744 -2.810 1.00 97.38 109 ALA A N 1
ATOM 825 C CA . ALA A 1 109 ? -6.667 -9.005 -1.505 1.00 97.38 109 ALA A CA 1
ATOM 826 C C . ALA A 1 109 ? -7.659 -8.812 -0.348 1.00 97.38 109 ALA A C 1
ATOM 828 O O . ALA A 1 109 ? -7.751 -9.671 0.529 1.00 97.38 109 ALA A O 1
ATOM 829 N N . VAL A 1 110 ? -8.449 -7.736 -0.385 1.00 97.94 110 VAL A N 1
ATOM 830 C CA . VAL A 1 110 ? -9.516 -7.467 0.592 1.00 97.94 110 VAL A CA 1
ATOM 831 C C . VAL A 1 110 ? -10.590 -8.557 0.550 1.00 97.94 110 VAL A C 1
ATOM 833 O O . VAL A 1 110 ? -10.962 -9.103 1.587 1.00 97.94 110 VAL A O 1
ATOM 836 N N . ASP A 1 111 ? -11.063 -8.930 -0.640 1.00 95.81 111 ASP A N 1
ATOM 837 C CA . ASP A 1 111 ? -12.061 -9.986 -0.816 1.00 95.81 111 ASP A CA 1
ATOM 838 C C . ASP A 1 111 ? -11.566 -11.316 -0.245 1.00 95.81 111 ASP A C 1
ATOM 840 O O . ASP A 1 111 ? -12.275 -11.951 0.539 1.00 95.81 111 ASP A O 1
ATOM 844 N N . ARG A 1 112 ? -10.319 -11.691 -0.550 1.00 94.69 112 ARG A N 1
ATOM 845 C CA . ARG A 1 112 ? -9.682 -12.888 0.000 1.00 94.69 112 ARG A CA 1
ATOM 846 C C . ARG A 1 112 ? -9.668 -12.877 1.533 1.00 94.69 112 ARG A C 1
ATOM 848 O O . ARG A 1 112 ? -10.103 -13.865 2.144 1.00 94.69 112 ARG A O 1
ATOM 855 N N . ALA A 1 113 ? -9.179 -11.790 2.134 1.00 95.62 113 ALA A N 1
ATOM 856 C CA . ALA A 1 113 ? -9.087 -11.637 3.586 1.00 95.62 113 ALA A CA 1
ATOM 857 C C . ALA A 1 113 ? -10.469 -11.720 4.253 1.00 95.62 113 ALA A C 1
ATOM 859 O O . ALA A 1 113 ? -10.631 -12.349 5.294 1.00 95.62 113 ALA A O 1
ATOM 860 N N . GLN A 1 114 ? -11.497 -11.178 3.598 1.00 95.44 114 GLN A N 1
ATOM 861 C CA . GLN A 1 114 ? -12.855 -11.078 4.135 1.00 95.44 114 GLN A CA 1
ATOM 862 C C . GLN A 1 114 ? -13.781 -12.237 3.755 1.00 95.44 114 GLN A C 1
ATOM 864 O O . GLN A 1 114 ? -15.002 -12.112 3.849 1.00 95.44 114 GLN A O 1
ATOM 869 N N . GLY A 1 115 ? -13.254 -13.379 3.312 1.00 92.06 115 GLY A N 1
ATOM 870 C CA . GLY A 1 115 ? -14.122 -14.531 3.055 1.00 92.06 115 GLY A CA 1
ATOM 871 C C . GLY A 1 115 ? -14.683 -14.628 1.634 1.00 92.06 115 GLY A C 1
ATOM 872 O O . GLY A 1 115 ? -15.278 -15.651 1.305 1.00 92.06 115 GLY A O 1
ATOM 873 N N . ARG A 1 116 ? -14.517 -13.594 0.802 1.00 90.56 116 ARG A N 1
ATOM 874 C CA . ARG A 1 116 ? -15.211 -13.422 -0.481 1.00 90.56 116 ARG A CA 1
ATOM 875 C C . ARG A 1 116 ? -14.426 -13.978 -1.669 1.00 90.56 116 ARG A C 1
ATOM 877 O O . ARG A 1 116 ? -13.213 -14.160 -1.613 1.00 90.56 116 ARG A O 1
ATOM 884 N N . GLY A 1 117 ? -15.150 -14.208 -2.765 1.00 78.81 117 GLY A N 1
ATOM 885 C CA . GLY A 1 117 ? -14.603 -14.738 -4.012 1.00 78.81 117 GLY A CA 1
ATOM 886 C C . GLY A 1 117 ? -14.388 -16.256 -3.988 1.00 78.81 117 GLY A C 1
ATOM 887 O O . GLY A 1 117 ? -14.738 -16.924 -3.010 1.00 78.81 117 GLY A O 1
ATOM 888 N N . PRO A 1 118 ? -13.851 -16.827 -5.080 1.00 69.88 118 PRO A N 1
ATOM 889 C CA . PRO A 1 118 ? -13.515 -18.243 -5.137 1.00 69.88 118 PRO A CA 1
ATOM 890 C C . PRO A 1 118 ? -12.547 -18.611 -4.010 1.00 69.88 118 PRO A C 1
ATOM 892 O O . PRO A 1 118 ? -11.650 -17.834 -3.679 1.00 69.88 118 PRO A O 1
ATOM 895 N N . ALA A 1 119 ? -12.692 -19.815 -3.453 1.00 61.34 119 ALA A N 1
ATOM 896 C CA . ALA A 1 119 ? -11.678 -20.403 -2.584 1.00 61.34 119 ALA A CA 1
ATOM 897 C C . ALA A 1 119 ? -10.448 -20.768 -3.433 1.00 61.34 119 ALA A C 1
ATOM 899 O O . ALA A 1 119 ? -10.237 -21.922 -3.791 1.00 61.34 119 ALA A O 1
ATOM 900 N N . ALA A 1 120 ? -9.692 -19.753 -3.840 1.00 65.25 120 ALA A N 1
ATOM 901 C CA . ALA A 1 120 ? -8.414 -19.916 -4.498 1.00 65.25 120 ALA A CA 1
ATOM 902 C C . ALA A 1 120 ? -7.329 -19.991 -3.423 1.00 65.25 120 ALA A C 1
ATOM 904 O O . ALA A 1 120 ? -7.240 -19.127 -2.541 1.00 65.25 120 ALA A O 1
ATOM 905 N N . GLY A 1 121 ? -6.516 -21.041 -3.508 1.00 70.62 121 GLY A N 1
ATOM 906 C CA . GLY A 1 121 ? -5.396 -21.234 -2.605 1.00 70.62 121 GLY A CA 1
ATOM 907 C C . GLY A 1 121 ? -5.746 -21.817 -1.233 1.00 70.62 121 GLY A C 1
ATOM 908 O O . GLY A 1 121 ? -6.908 -21.963 -0.862 1.00 70.62 121 GLY A O 1
ATOM 909 N N . ASP A 1 122 ? -4.710 -22.150 -0.471 1.00 79.31 122 ASP A N 1
ATOM 910 C CA . ASP A 1 122 ? -4.785 -22.832 0.829 1.00 79.31 122 ASP A CA 1
ATOM 911 C C . ASP A 1 122 ? -4.040 -22.079 1.951 1.00 79.31 122 ASP A C 1
ATOM 913 O O . ASP A 1 122 ? -3.920 -22.576 3.072 1.00 79.31 122 ASP A O 1
ATOM 917 N N . LEU A 1 123 ? -3.546 -20.868 1.669 1.00 87.38 123 LEU A N 1
ATOM 918 C CA . LEU A 1 123 ? -3.002 -19.975 2.693 1.00 87.38 123 LEU A CA 1
ATOM 919 C C . LEU A 1 123 ? -4.107 -19.438 3.612 1.00 87.38 123 LEU A C 1
ATOM 921 O O . LEU A 1 123 ? -5.283 -19.381 3.236 1.00 87.38 123 LEU A O 1
ATOM 925 N N . SER A 1 124 ? -3.714 -18.985 4.806 1.00 88.69 124 SER A N 1
ATOM 926 C CA . SER A 1 124 ? -4.625 -18.294 5.726 1.00 88.69 124 SER A CA 1
ATOM 927 C C . SER A 1 124 ? -5.231 -17.051 5.067 1.00 88.69 124 SER A C 1
ATOM 929 O O . SER A 1 124 ? -4.614 -16.426 4.199 1.00 88.69 124 SER A O 1
ATOM 931 N N . ARG A 1 125 ? -6.452 -16.691 5.473 1.00 87.50 125 ARG A N 1
ATOM 932 C CA . ARG A 1 125 ? -7.092 -15.435 5.054 1.00 87.50 125 ARG A CA 1
ATOM 933 C C . ARG A 1 125 ? -6.443 -14.216 5.714 1.00 87.50 125 ARG A C 1
ATOM 935 O O . ARG A 1 125 ? -6.427 -13.156 5.106 1.00 87.50 125 ARG A O 1
ATOM 942 N N . ASP A 1 126 ? -5.811 -14.405 6.870 1.00 86.88 126 ASP A N 1
ATOM 943 C CA . ASP A 1 126 ? -5.086 -13.362 7.611 1.00 86.88 126 ASP A CA 1
ATOM 944 C C . ASP A 1 126 ? -3.648 -13.152 7.093 1.00 86.88 126 ASP A C 1
ATOM 946 O O . ASP A 1 126 ? -2.758 -12.736 7.832 1.00 86.88 126 ASP A O 1
ATOM 950 N N . ASP A 1 127 ? -3.391 -13.510 5.835 1.00 94.44 127 ASP A N 1
ATOM 951 C CA . ASP A 1 127 ? -2.075 -13.438 5.207 1.00 94.44 127 ASP A CA 1
ATOM 952 C C . ASP A 1 127 ? -2.006 -12.242 4.252 1.00 94.44 127 ASP A C 1
ATOM 954 O O . ASP A 1 127 ? -2.708 -12.202 3.241 1.00 94.44 127 ASP A O 1
ATOM 958 N N . ASP A 1 128 ? -1.151 -11.271 4.568 1.00 97.00 128 ASP A N 1
ATOM 959 C CA . ASP A 1 128 ? -0.950 -10.035 3.805 1.00 97.00 128 ASP A CA 1
ATOM 960 C C . ASP A 1 128 ? 0.086 -10.173 2.677 1.00 97.00 128 ASP A C 1
ATOM 962 O O . ASP A 1 128 ? 0.126 -9.365 1.743 1.00 97.00 128 ASP A O 1
ATOM 966 N N . ARG A 1 129 ? 0.907 -11.228 2.724 1.00 98.25 129 ARG A N 1
ATOM 967 C CA . ARG A 1 129 ? 2.004 -11.471 1.778 1.00 98.25 129 ARG A CA 1
ATOM 968 C C . ARG A 1 129 ? 1.551 -11.612 0.318 1.00 98.25 129 ARG A C 1
ATOM 970 O O . ARG A 1 129 ? 2.295 -11.140 -0.542 1.00 98.25 129 ARG A O 1
ATOM 977 N N . PRO A 1 130 ? 0.379 -12.199 -0.015 1.00 97.75 130 PRO A N 1
ATOM 978 C CA . PRO A 1 130 ? -0.097 -12.267 -1.397 1.00 97.75 130 PRO A CA 1
ATOM 979 C C . PRO A 1 130 ? -0.189 -10.896 -2.070 1.00 97.75 130 PRO A C 1
ATOM 981 O O . PRO A 1 130 ? 0.284 -10.737 -3.192 1.00 97.75 130 PRO A O 1
ATOM 984 N N . LEU A 1 131 ? -0.724 -9.888 -1.367 1.00 98.56 131 LEU A N 1
ATOM 985 C CA . LEU A 1 131 ? -0.805 -8.522 -1.887 1.00 98.56 131 LEU A CA 1
ATOM 986 C C . LEU A 1 131 ? 0.591 -7.941 -2.128 1.00 98.56 131 LEU A C 1
ATOM 988 O O . LEU A 1 131 ? 0.855 -7.387 -3.196 1.00 98.56 131 LEU A O 1
ATOM 992 N N . TYR A 1 132 ? 1.475 -8.069 -1.136 1.00 98.69 132 TYR A N 1
ATOM 993 C CA . TYR A 1 132 ? 2.829 -7.523 -1.193 1.00 98.69 132 TYR A CA 1
ATOM 994 C C . TYR A 1 132 ? 3.625 -8.090 -2.377 1.00 98.69 132 TYR A C 1
ATOM 996 O O . TYR A 1 132 ? 4.116 -7.326 -3.211 1.00 98.69 132 TYR A O 1
ATOM 1004 N N . TRP A 1 133 ? 3.694 -9.419 -2.499 1.00 98.75 133 TRP A N 1
ATOM 1005 C CA . TRP A 1 133 ? 4.464 -10.072 -3.559 1.00 98.75 133 TRP A CA 1
ATOM 1006 C C . TRP A 1 133 ? 3.869 -9.843 -4.948 1.00 98.75 133 TRP A C 1
ATOM 1008 O O . TRP A 1 133 ? 4.614 -9.588 -5.892 1.00 98.75 133 TRP A O 1
ATOM 1018 N N . ALA A 1 134 ? 2.541 -9.870 -5.083 1.00 98.69 134 ALA A N 1
ATOM 1019 C CA . ALA A 1 134 ? 1.890 -9.649 -6.372 1.00 98.69 134 ALA A CA 1
ATOM 1020 C C . ALA A 1 134 ? 2.123 -8.222 -6.871 1.00 98.69 134 ALA A C 1
ATOM 1022 O O . ALA A 1 134 ? 2.456 -8.018 -8.039 1.00 98.69 134 ALA A O 1
ATOM 1023 N N . ARG A 1 135 ? 2.028 -7.236 -5.967 1.00 98.75 135 ARG A N 1
ATOM 1024 C CA . ARG A 1 135 ? 2.332 -5.840 -6.285 1.00 98.75 135 ARG A CA 1
ATOM 1025 C C . ARG A 1 135 ? 3.779 -5.676 -6.729 1.00 98.75 135 ARG A C 1
ATOM 1027 O O . ARG A 1 135 ? 4.004 -5.017 -7.734 1.00 98.75 135 ARG A O 1
ATOM 1034 N N . LEU A 1 136 ? 4.747 -6.277 -6.030 1.00 98.56 136 LEU A N 1
ATOM 1035 C CA . LEU A 1 136 ? 6.150 -6.226 -6.456 1.00 98.56 136 LEU A CA 1
ATOM 1036 C C . LEU A 1 136 ? 6.350 -6.848 -7.842 1.00 98.56 136 LEU A C 1
ATOM 1038 O O . LEU A 1 136 ? 7.089 -6.289 -8.650 1.00 98.56 136 LEU A O 1
ATOM 1042 N N . GLY A 1 137 ? 5.663 -7.956 -8.138 1.00 98.75 137 GLY A N 1
ATOM 1043 C CA . GLY A 1 137 ? 5.647 -8.549 -9.475 1.00 98.75 137 GLY A CA 1
ATOM 1044 C C . GLY A 1 137 ? 5.161 -7.553 -10.527 1.00 98.75 137 GLY A C 1
ATOM 1045 O O . GLY A 1 137 ? 5.869 -7.291 -11.493 1.00 98.75 137 GLY A O 1
ATOM 1046 N N . MET A 1 138 ? 4.008 -6.917 -10.299 1.00 98.88 138 MET A N 1
ATOM 1047 C CA . MET A 1 138 ? 3.486 -5.877 -11.194 1.00 98.88 138 MET A CA 1
ATOM 1048 C C . MET A 1 138 ? 4.448 -4.686 -11.333 1.00 98.88 138 MET A C 1
ATOM 1050 O O . MET A 1 138 ? 4.665 -4.194 -12.437 1.00 98.88 138 MET A O 1
ATOM 1054 N N . THR A 1 139 ? 5.062 -4.222 -10.241 1.00 98.56 139 THR A N 1
ATOM 1055 C CA . THR A 1 139 ? 6.047 -3.130 -10.274 1.00 98.56 139 THR A CA 1
ATOM 1056 C C . THR A 1 139 ? 7.244 -3.496 -11.151 1.00 98.56 139 THR A C 1
ATOM 1058 O O . THR A 1 139 ? 7.650 -2.683 -11.985 1.00 98.56 139 THR A O 1
ATOM 1061 N N . ARG A 1 140 ? 7.755 -4.730 -11.034 1.00 98.00 140 ARG A N 1
ATOM 1062 C CA . ARG A 1 140 ? 8.850 -5.245 -11.865 1.00 98.00 140 ARG A CA 1
ATOM 1063 C C . ARG A 1 140 ? 8.474 -5.280 -13.348 1.00 98.00 140 ARG A C 1
ATOM 1065 O O . ARG A 1 140 ? 9.252 -4.796 -14.167 1.00 98.00 140 ARG A O 1
ATOM 1072 N N . GLU A 1 141 ? 7.274 -5.758 -13.688 1.00 98.19 141 GLU A N 1
ATOM 1073 C CA . GLU A 1 141 ? 6.771 -5.748 -15.073 1.00 98.19 141 GLU A CA 1
ATOM 1074 C C . GLU A 1 141 ? 6.689 -4.319 -15.630 1.00 98.19 141 GLU A C 1
ATOM 1076 O O . GLU A 1 141 ? 7.213 -4.031 -16.704 1.00 98.19 141 GLU A O 1
ATOM 1081 N N . LEU A 1 142 ? 6.115 -3.370 -14.878 1.00 98.19 142 LEU A N 1
ATOM 1082 C CA . LEU A 1 142 ? 6.039 -1.970 -15.313 1.00 98.19 142 LEU A CA 1
ATOM 1083 C C . LEU A 1 142 ? 7.418 -1.320 -15.451 1.00 98.19 142 LEU A C 1
ATOM 1085 O O . LEU A 1 142 ? 7.592 -0.422 -16.279 1.00 98.19 142 LEU A O 1
ATOM 1089 N N . ARG A 1 143 ? 8.398 -1.721 -14.644 1.00 96.56 143 ARG A N 1
ATOM 1090 C CA . ARG A 1 143 ? 9.764 -1.205 -14.739 1.00 96.56 143 ARG A CA 1
ATOM 1091 C C . ARG A 1 143 ? 10.457 -1.692 -16.012 1.00 96.56 143 ARG A C 1
ATOM 1093 O O . ARG A 1 143 ? 11.045 -0.870 -16.711 1.00 96.56 143 ARG A O 1
ATOM 1100 N N . ALA A 1 144 ? 10.326 -2.982 -16.318 1.00 95.06 144 ALA A N 1
ATOM 1101 C CA . ALA A 1 144 ? 10.937 -3.629 -17.478 1.00 95.06 144 ALA A CA 1
ATOM 1102 C C . ALA A 1 144 ? 10.191 -3.375 -18.802 1.00 95.06 144 ALA A C 1
ATOM 1104 O O . ALA A 1 144 ? 10.761 -3.556 -19.871 1.00 95.06 144 ALA A O 1
ATOM 1105 N N . TRP A 1 145 ? 8.926 -2.951 -18.749 1.00 96.69 145 TRP A N 1
ATOM 1106 C CA . TRP A 1 145 ? 8.081 -2.797 -19.933 1.00 96.69 145 TRP A CA 1
ATOM 1107 C C . TRP A 1 145 ? 8.608 -1.765 -20.941 1.00 96.69 145 TRP A C 1
ATOM 1109 O O . TRP A 1 145 ? 8.784 -0.591 -20.603 1.00 96.69 145 TRP A O 1
ATOM 1119 N N . GLU A 1 146 ? 8.757 -2.160 -22.204 1.00 95.69 146 GLU A N 1
ATOM 1120 C CA . GLU A 1 146 ? 9.172 -1.294 -23.312 1.00 95.69 146 GLU A CA 1
ATOM 1121 C C . GLU A 1 146 ? 8.017 -1.082 -24.310 1.00 95.69 146 GLU A C 1
ATOM 1123 O O . GLU A 1 146 ? 7.777 -1.920 -25.180 1.00 95.69 146 GLU A O 1
ATOM 1128 N N . PRO A 1 147 ? 7.264 0.032 -24.215 1.00 96.44 147 PRO A N 1
ATOM 1129 C CA . PRO A 1 147 ? 6.169 0.295 -25.143 1.00 96.44 147 PRO A CA 1
ATOM 1130 C C . PRO A 1 147 ? 6.645 0.616 -26.562 1.00 96.44 147 PRO A C 1
ATOM 1132 O O . PRO A 1 147 ? 7.633 1.318 -26.762 1.00 96.44 147 PRO A O 1
ATOM 1135 N N . GLY A 1 148 ? 5.811 0.291 -27.555 1.00 95.88 148 GLY A N 1
ATOM 1136 C CA . GLY A 1 148 ? 5.969 0.756 -28.944 1.00 95.88 148 GLY A CA 1
ATOM 1137 C C . GLY A 1 148 ? 5.742 2.264 -29.161 1.00 95.88 148 GLY A C 1
ATOM 1138 O O . GLY A 1 148 ? 5.675 2.724 -30.298 1.00 95.88 148 GLY A O 1
ATOM 1139 N N . PHE A 1 149 ? 5.588 3.048 -28.090 1.00 96.25 149 PHE A N 1
ATOM 1140 C CA . PHE A 1 149 ? 5.451 4.503 -28.119 1.00 96.25 149 PHE A CA 1
ATOM 114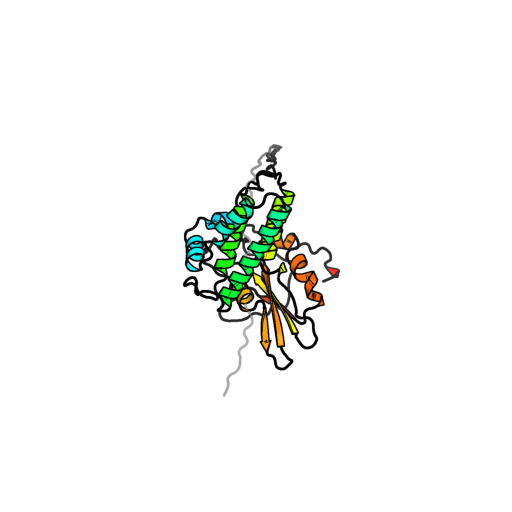1 C C . PHE A 1 149 ? 6.452 5.143 -27.154 1.00 96.25 149 PHE A C 1
ATOM 1143 O O . PHE A 1 149 ? 6.871 4.536 -26.173 1.00 96.25 149 PHE A O 1
ATOM 1150 N N . ARG A 1 150 ? 6.812 6.409 -27.390 1.00 95.75 150 ARG A N 1
ATOM 1151 C CA . ARG A 1 150 ? 7.762 7.120 -26.526 1.00 95.75 150 ARG A CA 1
ATOM 1152 C C . ARG A 1 150 ? 7.221 7.244 -25.097 1.00 95.75 150 ARG A C 1
ATOM 1154 O O . ARG A 1 150 ? 6.236 7.945 -24.861 1.00 95.75 150 ARG A O 1
ATOM 1161 N N . LEU A 1 151 ? 7.933 6.649 -24.145 1.00 96.25 151 LEU A N 1
ATOM 1162 C CA . LEU A 1 151 ? 7.684 6.768 -22.713 1.00 96.25 151 LEU A CA 1
ATOM 1163 C C . LEU A 1 151 ? 8.920 7.367 -22.038 1.00 96.25 151 LEU A C 1
ATOM 1165 O O . LEU A 1 151 ? 9.998 6.793 -22.092 1.00 96.25 151 LEU A O 1
ATOM 1169 N N . SER A 1 152 ? 8.772 8.542 -21.426 1.00 95.50 152 SER A N 1
ATOM 1170 C CA . SER A 1 152 ? 9.854 9.148 -20.636 1.00 95.50 152 SER A CA 1
ATOM 1171 C C . SER A 1 152 ? 9.955 8.539 -19.238 1.00 95.50 152 SER A C 1
ATOM 1173 O O . SER A 1 152 ? 8.947 8.097 -18.683 1.00 95.50 152 SER A O 1
ATOM 1175 N N . ASP A 1 153 ? 11.124 8.641 -18.607 1.00 94.19 153 ASP A N 1
ATOM 1176 C CA . ASP A 1 153 ? 11.336 8.179 -17.226 1.00 94.19 153 ASP A CA 1
ATOM 1177 C C . ASP A 1 153 ? 10.365 8.834 -16.244 1.00 94.19 153 ASP A C 1
ATOM 1179 O O . ASP A 1 153 ? 9.794 8.172 -15.383 1.00 94.19 153 ASP A O 1
ATOM 1183 N N . ARG A 1 154 ? 10.067 10.128 -16.426 1.00 96.00 154 ARG A N 1
ATOM 1184 C CA . ARG A 1 154 ? 9.067 10.838 -15.613 1.00 96.00 154 ARG A CA 1
ATOM 1185 C C . ARG A 1 154 ? 7.666 10.253 -15.784 1.00 96.00 154 ARG A C 1
ATOM 1187 O O . ARG A 1 154 ? 6.894 10.203 -14.829 1.00 96.00 154 ARG A O 1
ATOM 1194 N N . GLN A 1 155 ? 7.303 9.857 -17.001 1.00 97.38 155 GLN A N 1
ATOM 1195 C CA . GLN A 1 155 ? 6.022 9.207 -17.255 1.00 97.38 155 GLN A CA 1
ATOM 1196 C C . GLN A 1 155 ? 5.981 7.803 -16.653 1.00 97.38 155 GLN A C 1
ATOM 1198 O O . GLN A 1 155 ? 4.952 7.458 -16.077 1.00 97.38 155 GLN A O 1
ATOM 1203 N N . ARG A 1 156 ? 7.072 7.031 -16.737 1.00 98.00 156 ARG A N 1
ATOM 1204 C CA . ARG A 1 156 ? 7.191 5.714 -16.094 1.00 98.00 156 ARG A CA 1
ATOM 1205 C C . ARG A 1 156 ? 7.111 5.824 -14.572 1.00 98.00 156 ARG A C 1
ATOM 1207 O O . ARG A 1 156 ? 6.304 5.134 -13.966 1.00 98.00 156 ARG A O 1
ATOM 1214 N N . ALA A 1 157 ? 7.846 6.756 -13.969 1.00 96.44 157 ALA A N 1
ATOM 1215 C CA . ALA A 1 157 ? 7.797 7.033 -12.534 1.00 96.44 157 ALA A CA 1
ATOM 1216 C C . ALA A 1 157 ? 6.378 7.391 -12.064 1.00 96.44 157 ALA A C 1
ATOM 1218 O O . ALA A 1 157 ? 5.930 6.908 -11.032 1.00 96.44 157 ALA A O 1
ATOM 1219 N N . ARG A 1 158 ? 5.625 8.171 -12.854 1.00 97.94 158 ARG A N 1
ATOM 1220 C CA . ARG A 1 158 ? 4.206 8.446 -12.571 1.00 97.94 158 ARG A CA 1
ATOM 1221 C C . ARG A 1 158 ? 3.334 7.196 -12.641 1.00 97.94 158 ARG A C 1
ATOM 1223 O O . ARG A 1 158 ? 2.417 7.076 -11.845 1.00 97.94 158 ARG A O 1
ATOM 1230 N N . LEU A 1 159 ? 3.578 6.292 -13.589 1.00 98.75 159 LEU A N 1
ATOM 1231 C CA . LEU A 1 159 ? 2.850 5.022 -13.646 1.00 98.75 159 LEU A CA 1
ATOM 1232 C C . LEU A 1 159 ? 3.177 4.156 -12.418 1.00 98.75 159 LEU A C 1
ATOM 1234 O O . LEU A 1 159 ? 2.262 3.607 -11.821 1.00 98.75 159 LEU A O 1
ATOM 1238 N N . LEU A 1 160 ? 4.444 4.087 -12.000 1.00 98.25 160 LEU A N 1
ATOM 1239 C CA . LEU A 1 160 ? 4.858 3.352 -10.798 1.00 98.25 160 LEU A CA 1
ATOM 1240 C C . LEU A 1 160 ? 4.197 3.923 -9.532 1.00 98.25 160 LEU A C 1
ATOM 1242 O O . LEU A 1 160 ? 3.645 3.173 -8.737 1.00 98.25 160 LEU A O 1
ATOM 1246 N N . ASP A 1 161 ? 4.169 5.247 -9.387 1.00 97.69 161 ASP A N 1
ATOM 1247 C CA . ASP A 1 161 ? 3.486 5.942 -8.287 1.00 97.69 161 ASP A CA 1
ATOM 1248 C C . ASP A 1 161 ? 1.960 5.700 -8.289 1.00 97.69 161 ASP A C 1
ATOM 1250 O O . ASP A 1 161 ? 1.361 5.470 -7.239 1.00 97.69 161 ASP A O 1
ATOM 1254 N N . GLU A 1 162 ? 1.309 5.669 -9.458 1.00 98.62 162 GLU A N 1
ATOM 1255 C CA . GLU A 1 162 ? -0.111 5.290 -9.558 1.00 98.62 162 GLU A CA 1
ATOM 1256 C C . GLU A 1 162 ? -0.347 3.825 -9.168 1.00 98.62 162 GLU A C 1
ATOM 1258 O O . GLU A 1 162 ? -1.325 3.529 -8.475 1.00 98.62 162 GLU A O 1
ATOM 1263 N N . LEU A 1 163 ? 0.538 2.911 -9.579 1.00 98.81 163 LEU A N 1
ATOM 1264 C CA . LEU A 1 163 ? 0.462 1.503 -9.197 1.00 98.81 163 LEU A CA 1
ATOM 1265 C C . LEU A 1 163 ? 0.580 1.354 -7.679 1.00 98.81 163 LEU A C 1
ATOM 1267 O O . LEU A 1 163 ? -0.287 0.733 -7.068 1.00 98.81 163 LEU A O 1
ATOM 1271 N N . GLU A 1 164 ? 1.595 1.972 -7.070 1.00 97.81 164 GLU A N 1
ATOM 1272 C CA . GLU A 1 164 ? 1.820 1.969 -5.621 1.00 97.81 164 GLU A CA 1
ATOM 1273 C C . GLU A 1 164 ? 0.579 2.462 -4.869 1.00 97.81 164 GLU A C 1
ATOM 1275 O O . GLU A 1 164 ? 0.064 1.754 -4.008 1.00 97.81 164 GLU A O 1
ATOM 1280 N N . ARG A 1 165 ? 0.016 3.624 -5.223 1.00 98.44 165 ARG A N 1
ATOM 1281 C CA . ARG A 1 165 ? -1.164 4.152 -4.513 1.00 98.44 165 ARG A CA 1
ATOM 1282 C C . ARG A 1 165 ? -2.415 3.289 -4.682 1.00 98.44 165 ARG A C 1
ATOM 1284 O O . ARG A 1 165 ? -3.168 3.087 -3.728 1.00 98.44 165 ARG A O 1
ATOM 1291 N N . THR A 1 166 ? -2.680 2.808 -5.895 1.00 98.69 166 THR A N 1
ATOM 1292 C CA . THR A 1 166 ? -3.921 2.069 -6.195 1.00 98.69 166 THR A CA 1
ATOM 1293 C C . THR A 1 166 ? -3.920 0.668 -5.592 1.00 98.69 166 THR A C 1
ATOM 1295 O O . THR A 1 166 ? -4.922 0.256 -5.014 1.00 98.69 166 THR A O 1
ATOM 1298 N N . SER A 1 167 ? -2.778 -0.020 -5.618 1.00 98.75 167 SER A N 1
ATOM 1299 C CA . SER A 1 167 ? -2.594 -1.355 -5.025 1.00 98.75 167 SER A CA 1
ATOM 1300 C C . SER A 1 167 ? -2.397 -1.355 -3.503 1.00 98.75 167 SER A C 1
ATOM 1302 O O . SER A 1 167 ? -2.195 -2.406 -2.898 1.00 98.75 167 SER A O 1
ATOM 1304 N N . ARG A 1 168 ? -2.463 -0.186 -2.861 1.00 98.62 168 ARG A N 1
ATOM 1305 C CA . ARG A 1 168 ? -2.348 -0.005 -1.404 1.00 98.62 168 ARG A CA 1
ATOM 1306 C C . ARG A 1 168 ? -3.635 0.473 -0.735 1.00 98.62 168 ARG A C 1
ATOM 1308 O O . ARG A 1 168 ? -3.600 0.865 0.428 1.00 98.62 168 ARG A O 1
ATOM 1315 N N . GLY A 1 169 ? -4.734 0.545 -1.485 1.00 98.19 169 GLY A N 1
ATOM 1316 C CA . GLY A 1 169 ? -6.011 1.073 -0.995 1.00 98.19 169 GLY A CA 1
ATOM 1317 C C . GLY A 1 169 ? -6.068 2.600 -0.874 1.00 98.19 169 GLY A C 1
ATOM 1318 O O . GLY A 1 169 ? -7.147 3.155 -0.710 1.00 98.19 169 GLY A O 1
ATOM 1319 N N . GLN A 1 170 ? -4.954 3.318 -1.062 1.00 98.06 170 GLN A N 1
ATOM 1320 C CA . GLN A 1 170 ? -4.859 4.766 -0.808 1.00 98.06 170 GLN A CA 1
ATOM 1321 C C . GLN A 1 170 ? -5.778 5.613 -1.700 1.00 98.06 170 GLN A C 1
ATOM 1323 O O . GLN A 1 170 ? -6.177 6.706 -1.323 1.00 98.06 170 GLN A O 1
ATOM 1328 N N . THR A 1 171 ? -6.125 5.118 -2.890 1.00 97.06 171 THR A N 1
ATOM 1329 C CA . THR A 1 171 ? -7.081 5.786 -3.803 1.00 97.06 171 THR A CA 1
ATOM 1330 C C . THR A 1 171 ? -8.516 5.270 -3.668 1.00 97.06 171 THR A C 1
ATOM 1332 O O . THR A 1 171 ? -9.419 5.780 -4.329 1.00 97.06 171 THR A O 1
ATOM 1335 N N . GLY A 1 172 ? -8.720 4.230 -2.855 1.00 95.56 172 GLY A N 1
ATOM 1336 C CA . GLY A 1 172 ? -10.007 3.575 -2.642 1.00 95.56 172 GLY A CA 1
ATOM 1337 C C . GLY A 1 172 ? -10.819 4.158 -1.488 1.00 95.56 172 GLY A C 1
ATOM 1338 O O . GLY A 1 172 ? -12.029 3.937 -1.474 1.00 95.56 172 GLY A O 1
ATOM 1339 N N . ILE A 1 173 ? -10.174 4.917 -0.591 1.00 97.00 173 ILE A N 1
ATOM 1340 C CA . ILE A 1 173 ? -10.771 5.484 0.624 1.00 97.00 173 ILE A CA 1
ATOM 1341 C C . ILE A 1 173 ? -11.982 6.345 0.265 1.00 97.00 173 ILE A C 1
ATOM 1343 O O . ILE A 1 173 ? -11.864 7.395 -0.376 1.00 97.00 173 ILE A O 1
ATOM 1347 N N . ARG A 1 174 ? -13.162 5.903 0.701 1.00 94.25 174 ARG A N 1
ATOM 1348 C CA . ARG A 1 174 ? -14.423 6.609 0.454 1.00 94.25 174 ARG A CA 1
ATOM 1349 C C . ARG A 1 174 ? -15.443 6.361 1.556 1.00 94.25 174 ARG A C 1
ATOM 1351 O O . ARG A 1 174 ? -15.716 5.228 1.939 1.00 94.25 174 ARG A O 1
ATOM 1358 N N . TYR A 1 175 ? -16.094 7.429 2.000 1.00 93.38 175 TYR A N 1
ATOM 1359 C CA . TYR A 1 175 ? -17.129 7.350 3.026 1.00 93.38 175 TYR A CA 1
ATOM 1360 C C . TYR A 1 175 ? -18.525 7.553 2.428 1.00 93.38 175 TYR A C 1
ATOM 1362 O O . TYR A 1 175 ? -18.682 8.346 1.495 1.00 93.38 175 TYR A O 1
ATOM 1370 N N . PRO A 1 176 ? -19.559 6.862 2.944 1.00 87.75 176 PRO A N 1
ATOM 1371 C CA . PRO A 1 176 ? -20.928 7.083 2.505 1.00 87.75 176 PRO A CA 1
ATOM 1372 C C . PRO A 1 176 ? -21.366 8.526 2.786 1.00 87.75 176 PRO A C 1
ATOM 1374 O O . PRO A 1 176 ? -21.036 9.120 3.818 1.00 87.75 176 PRO A O 1
ATOM 1377 N N . HIS A 1 177 ? -22.150 9.085 1.865 1.00 79.81 177 HIS A N 1
ATOM 1378 C CA . HIS A 1 177 ? -22.812 10.367 2.071 1.00 79.81 177 HIS A CA 1
ATOM 1379 C C . HIS A 1 177 ? -24.002 10.180 3.019 1.00 79.81 177 HIS A C 1
ATOM 1381 O O . HIS A 1 177 ? -24.851 9.324 2.787 1.00 79.81 177 HIS A O 1
ATOM 1387 N N . GLY A 1 178 ? -24.085 10.988 4.075 1.00 71.25 178 GLY A N 1
ATOM 1388 C CA . GLY A 1 178 ? -25.187 10.933 5.035 1.00 71.25 178 GLY A CA 1
ATOM 1389 C C . GLY A 1 178 ? -24.742 11.238 6.460 1.00 71.25 178 GLY A C 1
ATOM 1390 O O . GLY A 1 178 ? -23.552 11.232 6.771 1.00 71.25 178 GLY A O 1
ATOM 1391 N N . LYS A 1 179 ? -25.713 11.537 7.325 1.00 79.31 179 LYS A N 1
ATOM 1392 C CA . LYS A 1 179 ? -25.503 11.649 8.775 1.00 79.31 179 LYS A CA 1
ATOM 1393 C C . LYS A 1 179 ? -25.651 10.265 9.418 1.00 79.31 179 LYS A C 1
ATOM 1395 O O . LYS A 1 179 ? -26.351 9.418 8.874 1.00 79.31 179 LYS A O 1
ATOM 1400 N N . GLY A 1 180 ? -25.043 10.066 10.587 1.00 88.38 180 GLY A N 1
ATOM 1401 C CA . GLY A 1 180 ? -25.274 8.876 11.420 1.00 88.38 180 GLY A CA 1
ATOM 1402 C C . GLY A 1 180 ? -24.373 7.670 11.141 1.00 88.38 180 GLY A C 1
ATOM 1403 O O . GLY A 1 180 ? -24.593 6.627 11.742 1.00 88.38 180 GLY A O 1
ATOM 1404 N N . VAL A 1 181 ? -23.361 7.801 10.275 1.00 94.88 181 VAL A N 1
ATOM 1405 C CA . VAL A 1 181 ? -22.306 6.789 10.102 1.00 94.88 181 VAL A CA 1
ATOM 1406 C C . VAL A 1 181 ? -20.985 7.378 10.575 1.00 94.88 181 VAL A C 1
ATOM 1408 O O . VAL A 1 181 ? -20.580 8.432 10.082 1.00 94.88 181 VAL A O 1
ATOM 1411 N N . LYS A 1 182 ? -20.312 6.700 11.506 1.00 96.56 182 LYS A N 1
ATOM 1412 C CA . LYS A 1 182 ? -18.958 7.057 11.938 1.00 96.56 182 LYS A CA 1
ATOM 1413 C C . LYS A 1 182 ? -17.940 6.690 10.868 1.00 96.56 182 LYS A C 1
ATOM 1415 O O . LYS A 1 182 ? -18.028 5.622 10.269 1.00 96.56 182 LYS A O 1
ATOM 1420 N N . ARG A 1 183 ? -16.979 7.571 10.617 1.00 97.31 183 ARG A N 1
ATOM 1421 C CA . ARG A 1 183 ? -15.945 7.407 9.591 1.00 97.31 183 ARG A CA 1
ATOM 1422 C C . ARG A 1 183 ? -14.622 7.081 10.256 1.00 97.31 183 ARG A C 1
ATOM 1424 O O . ARG A 1 183 ? -14.048 7.920 10.945 1.00 97.31 183 ARG A O 1
ATOM 1431 N N . VAL A 1 184 ? -14.159 5.857 10.058 1.00 98.12 184 VAL A N 1
ATOM 1432 C CA . VAL A 1 184 ? -12.931 5.342 10.656 1.00 98.12 184 VAL A CA 1
ATOM 1433 C C . VAL A 1 184 ? -11.901 5.119 9.555 1.00 98.12 184 VAL A C 1
ATOM 1435 O O . VAL A 1 184 ? -12.199 4.498 8.534 1.00 98.12 184 VAL A O 1
ATOM 1438 N N . LEU A 1 185 ? -10.691 5.630 9.759 1.00 98.62 185 LEU A N 1
ATOM 1439 C CA . LEU A 1 185 ? -9.536 5.380 8.904 1.00 98.62 185 LEU A CA 1
ATOM 1440 C C . LEU A 1 185 ? -8.494 4.573 9.674 1.00 98.62 185 LEU A C 1
ATOM 1442 O O . LEU A 1 185 ? -8.033 5.001 10.733 1.00 98.62 185 LEU A O 1
ATOM 1446 N N . VAL A 1 186 ? -8.115 3.416 9.136 1.00 98.62 186 VAL A N 1
ATOM 1447 C CA . VAL A 1 186 ? -7.081 2.551 9.721 1.00 98.62 186 VAL A CA 1
ATOM 1448 C C . VAL A 1 186 ? -5.955 2.359 8.719 1.00 98.62 186 VAL A C 1
ATOM 1450 O O . VAL A 1 186 ? -6.206 2.036 7.561 1.00 98.62 186 VAL A O 1
ATOM 1453 N N . THR A 1 187 ? -4.705 2.514 9.146 1.00 98.69 187 THR A N 1
ATOM 1454 C CA . THR A 1 187 ? -3.554 2.228 8.277 1.00 98.69 187 THR A CA 1
ATOM 1455 C C . THR A 1 187 ? -2.705 1.088 8.817 1.00 98.69 187 THR A C 1
ATOM 1457 O O . THR A 1 187 ? -2.513 0.986 10.027 1.00 98.69 187 THR A O 1
ATOM 1460 N N . GLY A 1 188 ? -2.171 0.264 7.918 1.00 98.31 188 GLY A N 1
ATOM 1461 C CA . GLY A 1 188 ? -1.195 -0.788 8.217 1.00 98.31 188 GLY A CA 1
ATOM 1462 C C . GLY A 1 188 ? 0.083 -0.642 7.391 1.00 98.31 188 GLY A C 1
ATOM 1463 O O . GLY A 1 188 ? 0.252 0.335 6.656 1.00 98.31 188 GLY A O 1
ATOM 1464 N N . PHE A 1 189 ? 0.976 -1.625 7.481 1.00 98.44 189 PHE A N 1
ATOM 1465 C CA . PHE A 1 189 ? 2.247 -1.639 6.753 1.00 98.44 189 PHE A CA 1
ATOM 1466 C C . PHE A 1 189 ? 2.481 -2.965 6.033 1.00 98.44 189 PHE A C 1
ATOM 1468 O O . PHE A 1 189 ? 1.951 -4.002 6.430 1.00 98.44 189 PHE A O 1
ATOM 1475 N N . ASP A 1 190 ? 3.319 -2.916 5.000 1.00 98.19 190 ASP A N 1
ATOM 1476 C CA . ASP A 1 190 ? 3.838 -4.100 4.315 1.00 98.19 190 ASP A CA 1
ATOM 1477 C C . ASP A 1 190 ? 4.653 -5.026 5.246 1.00 98.19 190 ASP A C 1
ATOM 1479 O O . ASP A 1 190 ? 5.167 -4.582 6.285 1.00 98.19 190 ASP A O 1
ATOM 1483 N N . PRO A 1 191 ? 4.857 -6.299 4.853 1.00 97.19 191 PRO A N 1
ATOM 1484 C CA . PRO A 1 191 ? 5.911 -7.147 5.400 1.00 97.19 191 PRO A CA 1
ATOM 1485 C C . PRO A 1 191 ? 7.279 -6.458 5.399 1.00 97.19 191 PRO A C 1
ATOM 1487 O O . PRO A 1 191 ? 7.636 -5.755 4.453 1.00 97.19 191 PRO A O 1
ATOM 1490 N N . PHE A 1 192 ? 8.060 -6.685 6.456 1.00 94.75 192 PHE A N 1
ATOM 1491 C CA . PHE A 1 192 ? 9.412 -6.146 6.605 1.00 94.75 192 PHE A CA 1
ATOM 1492 C C . PHE A 1 192 ? 10.324 -7.119 7.356 1.00 94.75 192 PHE A C 1
ATOM 1494 O O . PHE A 1 192 ? 9.875 -8.152 7.853 1.00 94.75 192 PHE A O 1
ATOM 1501 N N . THR A 1 193 ? 11.624 -6.811 7.433 1.00 93.38 193 THR A N 1
ATOM 1502 C CA . THR A 1 193 ? 12.688 -7.724 7.920 1.00 93.38 193 THR A CA 1
ATOM 1503 C C . THR A 1 193 ? 12.833 -9.013 7.100 1.00 93.38 193 THR A C 1
ATOM 1505 O O . THR A 1 193 ? 13.245 -10.055 7.608 1.00 93.38 193 THR A O 1
ATOM 1508 N N . LEU A 1 194 ? 12.541 -8.932 5.802 1.00 94.94 194 LEU A N 1
ATOM 1509 C CA . LEU A 1 194 ? 12.498 -10.073 4.882 1.00 94.94 194 LEU A CA 1
ATOM 1510 C C . LEU A 1 194 ? 13.863 -10.738 4.633 1.00 94.94 194 LEU A C 1
ATOM 1512 O O . LEU A 1 194 ? 13.907 -11.895 4.229 1.00 94.94 194 LEU A O 1
ATOM 1516 N N . ASP A 1 195 ? 14.972 -10.059 4.941 1.00 93.06 195 ASP A N 1
ATOM 1517 C CA . ASP A 1 195 ? 16.311 -10.671 4.926 1.00 93.06 195 ASP A CA 1
ATOM 1518 C C . ASP A 1 195 ? 16.542 -11.634 6.096 1.00 93.06 195 ASP A C 1
ATOM 1520 O O . ASP A 1 195 ? 17.391 -12.520 6.022 1.00 93.06 195 ASP A O 1
ATOM 1524 N N . ARG A 1 196 ? 15.793 -11.468 7.193 1.00 93.19 196 ARG A N 1
ATOM 1525 C CA . ARG A 1 196 ? 15.840 -12.387 8.334 1.00 93.19 196 ARG A CA 1
ATOM 1526 C C . ARG A 1 196 ? 15.010 -13.634 8.056 1.00 93.19 196 ARG A C 1
ATOM 1528 O O . ARG A 1 196 ? 15.452 -14.740 8.351 1.00 93.19 196 ARG A O 1
ATOM 1535 N N . ASP A 1 197 ? 13.796 -13.448 7.553 1.00 95.94 197 ASP A N 1
ATOM 1536 C CA . ASP A 1 197 ? 12.943 -14.532 7.075 1.00 95.94 197 ASP A CA 1
ATOM 1537 C C . ASP A 1 197 ? 11.988 -13.983 6.011 1.00 95.94 197 ASP A C 1
ATOM 1539 O O . ASP A 1 197 ? 11.077 -13.204 6.293 1.00 95.94 197 ASP A O 1
ATOM 1543 N N . ILE A 1 198 ? 12.193 -14.431 4.774 1.00 96.81 198 ILE A N 1
ATOM 1544 C CA . ILE A 1 198 ? 11.428 -14.025 3.589 1.00 96.81 198 ILE A CA 1
ATOM 1545 C C . ILE A 1 198 ? 9.934 -14.378 3.685 1.00 96.81 198 ILE A C 1
ATOM 1547 O O . ILE A 1 198 ? 9.113 -13.899 2.906 1.00 96.81 198 ILE A O 1
ATOM 1551 N N . ARG A 1 199 ? 9.563 -15.234 4.642 1.00 95.56 199 ARG A N 1
ATOM 1552 C CA . ARG A 1 199 ? 8.190 -15.690 4.867 1.00 95.56 199 ARG A CA 1
ATOM 1553 C C . ARG A 1 199 ? 7.443 -14.826 5.881 1.00 95.56 199 ARG A C 1
ATOM 1555 O O . ARG A 1 199 ? 6.293 -15.148 6.166 1.00 95.56 199 ARG A O 1
ATOM 1562 N N . ILE A 1 200 ? 8.053 -13.792 6.458 1.00 95.06 200 ILE A N 1
ATOM 1563 C CA . ILE A 1 200 ? 7.387 -12.936 7.450 1.00 95.06 200 ILE A CA 1
ATOM 1564 C C . ILE A 1 200 ? 6.161 -12.252 6.827 1.00 95.06 200 ILE A C 1
ATOM 1566 O O . ILE A 1 200 ? 6.232 -11.701 5.733 1.00 95.06 200 ILE A O 1
ATOM 1570 N N . SER A 1 201 ? 5.035 -12.319 7.536 1.00 95.31 201 SER A N 1
ATOM 1571 C CA . SER A 1 201 ? 3.813 -11.541 7.297 1.00 95.31 201 SER A CA 1
ATOM 1572 C C . SER A 1 201 ? 3.771 -10.335 8.239 1.00 95.31 201 SER A C 1
ATOM 1574 O O . SER A 1 201 ? 4.411 -10.366 9.294 1.00 95.31 201 SER A O 1
ATOM 1576 N N . ASN A 1 202 ? 2.978 -9.309 7.928 1.00 96.44 202 ASN A N 1
ATOM 1577 C CA . ASN A 1 202 ? 2.731 -8.191 8.838 1.00 96.44 202 ASN A CA 1
ATOM 1578 C C . ASN A 1 202 ? 1.265 -8.178 9.317 1.00 96.44 202 ASN A C 1
ATOM 1580 O O . ASN A 1 202 ? 0.352 -7.885 8.540 1.00 96.44 202 ASN A O 1
ATOM 1584 N N . PRO A 1 203 ? 1.001 -8.421 10.618 1.00 95.19 203 PRO A N 1
ATOM 1585 C CA . PRO A 1 203 ? -0.359 -8.402 11.158 1.00 95.19 203 PRO A CA 1
ATOM 1586 C C . PRO A 1 203 ? -1.109 -7.082 10.934 1.00 95.19 203 PRO A C 1
ATOM 1588 O O . PRO A 1 203 ? -2.333 -7.086 10.851 1.00 95.19 203 PRO A O 1
ATOM 1591 N N . SER A 1 204 ? -0.401 -5.951 10.822 1.00 97.56 204 SER A N 1
ATOM 1592 C CA . SER A 1 204 ? -1.041 -4.659 10.546 1.00 97.56 204 SER A CA 1
ATOM 1593 C C . SER A 1 204 ? -1.579 -4.563 9.115 1.00 97.56 204 SER A C 1
ATOM 1595 O O . SER A 1 204 ? -2.678 -4.047 8.916 1.00 97.56 204 SER A O 1
ATOM 1597 N N . GLY A 1 205 ? -0.851 -5.101 8.131 1.00 98.06 205 GLY A N 1
ATOM 1598 C CA . GLY A 1 205 ? -1.318 -5.219 6.750 1.00 98.06 205 GLY A CA 1
ATOM 1599 C C . GLY A 1 205 ? -2.511 -6.168 6.644 1.00 98.06 205 GLY A C 1
ATOM 1600 O O . GLY A 1 205 ? -3.518 -5.829 6.024 1.00 98.06 205 GLY A O 1
ATOM 1601 N N . ALA A 1 206 ? -2.451 -7.309 7.336 1.00 97.25 206 ALA A N 1
ATOM 1602 C CA . ALA A 1 206 ? -3.556 -8.266 7.389 1.00 97.25 206 ALA A CA 1
ATOM 1603 C C . ALA A 1 206 ? -4.822 -7.651 8.014 1.00 97.25 206 ALA A C 1
ATOM 1605 O O . ALA A 1 206 ? -5.913 -7.777 7.457 1.00 97.25 206 ALA A O 1
ATOM 1606 N N . ALA A 1 207 ? -4.679 -6.918 9.124 1.00 97.38 207 ALA A N 1
ATOM 1607 C CA . ALA A 1 207 ? -5.787 -6.208 9.759 1.00 97.38 207 ALA A CA 1
ATOM 1608 C C . ALA A 1 207 ? -6.392 -5.135 8.840 1.00 97.38 207 ALA A C 1
ATOM 1610 O O . ALA A 1 207 ? -7.614 -5.021 8.763 1.00 97.38 207 ALA A O 1
ATOM 1611 N N . ALA A 1 208 ? -5.563 -4.383 8.106 1.00 98.44 208 ALA A N 1
ATOM 1612 C CA . ALA A 1 208 ? -6.048 -3.402 7.137 1.00 98.44 208 ALA A CA 1
ATOM 1613 C C . ALA A 1 208 ? -6.918 -4.063 6.053 1.00 98.44 208 ALA A C 1
ATOM 1615 O O . ALA A 1 208 ? -8.017 -3.583 5.778 1.00 98.44 208 ALA A O 1
ATOM 1616 N N . LEU A 1 209 ? -6.483 -5.198 5.496 1.00 98.38 209 LEU A N 1
ATOM 1617 C CA . LEU A 1 209 ? -7.255 -5.950 4.500 1.00 98.38 209 LEU A CA 1
ATOM 1618 C C . LEU A 1 209 ? -8.562 -6.514 5.072 1.00 98.38 209 LEU A C 1
ATOM 1620 O O . LEU A 1 209 ? -9.616 -6.412 4.444 1.00 98.38 209 LEU A O 1
ATOM 1624 N N . ALA A 1 210 ? -8.517 -7.080 6.278 1.00 97.56 210 ALA A N 1
ATOM 1625 C CA . ALA A 1 210 ? -9.689 -7.651 6.934 1.00 97.56 210 ALA A CA 1
ATOM 1626 C C . ALA A 1 210 ? -10.756 -6.598 7.288 1.00 97.56 210 ALA A C 1
ATOM 1628 O O . ALA A 1 210 ? -11.940 -6.923 7.333 1.00 97.56 210 ALA A O 1
ATOM 1629 N N . LEU A 1 211 ? -10.350 -5.345 7.518 1.00 98.00 211 LEU A N 1
ATOM 1630 C CA . LEU A 1 211 ? -11.243 -4.256 7.916 1.00 98.00 211 LEU A CA 1
ATOM 1631 C C . LEU A 1 211 ? -11.710 -3.369 6.754 1.00 98.00 211 LEU A C 1
ATOM 1633 O O . LEU A 1 211 ? -12.706 -2.662 6.923 1.00 98.00 211 LEU A O 1
ATOM 1637 N N . ASP A 1 212 ? -11.034 -3.384 5.600 1.00 98.50 212 ASP A N 1
ATOM 1638 C CA . ASP A 1 212 ? -11.335 -2.456 4.503 1.00 98.50 212 ASP A CA 1
ATOM 1639 C C . ASP A 1 212 ? -12.787 -2.540 4.033 1.00 98.50 212 ASP A C 1
ATOM 1641 O O . ASP A 1 212 ? -13.308 -3.597 3.674 1.00 98.50 212 ASP A O 1
ATOM 1645 N N . GLY A 1 213 ? -13.466 -1.402 4.048 1.00 97.62 213 GLY A N 1
ATOM 1646 C CA . GLY A 1 213 ? -14.853 -1.283 3.648 1.00 97.62 213 GLY A CA 1
ATOM 1647 C C . GLY A 1 213 ? -15.852 -2.056 4.511 1.00 97.62 213 GLY A C 1
ATOM 1648 O O . GLY A 1 213 ? -16.985 -2.268 4.066 1.00 97.62 213 GLY A O 1
ATOM 1649 N N . THR A 1 214 ? -15.482 -2.474 5.720 1.00 97.69 214 THR A N 1
ATOM 1650 C CA . THR A 1 214 ? -16.424 -3.074 6.672 1.00 97.69 214 THR A CA 1
ATOM 1651 C C . THR A 1 214 ? -17.293 -2.009 7.343 1.00 97.69 214 THR A C 1
ATOM 1653 O O . THR A 1 214 ? -16.974 -0.814 7.356 1.00 97.69 214 THR A O 1
ATOM 1656 N N . VAL A 1 215 ? -18.435 -2.441 7.879 1.00 97.12 215 VAL A N 1
ATOM 1657 C CA . VAL A 1 215 ? -19.279 -1.627 8.757 1.00 97.12 215 VAL A CA 1
ATOM 1658 C C . VAL A 1 215 ? -19.397 -2.357 10.086 1.00 97.12 215 VAL A C 1
ATOM 1660 O O . VAL A 1 215 ? -19.804 -3.516 10.120 1.00 97.12 215 VAL A O 1
ATOM 1663 N N . ILE A 1 216 ? -19.003 -1.686 11.162 1.00 96.12 216 ILE A N 1
ATOM 1664 C CA . ILE A 1 216 ? -19.090 -2.201 12.526 1.00 96.12 216 ILE A CA 1
ATOM 1665 C C . ILE A 1 216 ? -20.307 -1.560 13.185 1.00 96.12 216 ILE A C 1
ATOM 1667 O O . ILE A 1 216 ? -20.384 -0.337 13.280 1.00 96.12 216 ILE A O 1
ATOM 1671 N N . GLU A 1 217 ? -21.248 -2.373 13.657 1.00 96.50 217 GLU A N 1
ATOM 1672 C CA . GLU A 1 217 ? -22.385 -1.883 14.437 1.00 96.50 217 GLU A CA 1
ATOM 1673 C C . GLU A 1 217 ? -21.929 -1.532 15.858 1.00 96.50 217 GLU A C 1
ATOM 1675 O O . GLU A 1 217 ? -21.353 -2.364 16.563 1.00 96.50 217 GLU A O 1
ATOM 1680 N N . THR A 1 218 ? -22.173 -0.291 16.280 1.00 94.75 218 THR A N 1
ATOM 1681 C CA . THR A 1 218 ? -21.850 0.195 17.629 1.00 94.75 218 THR A CA 1
ATOM 1682 C C . THR A 1 218 ? -23.111 0.680 18.340 1.00 94.75 218 THR A C 1
ATOM 1684 O O . THR A 1 218 ? -24.157 0.864 17.717 1.00 94.75 218 THR A O 1
ATOM 1687 N N . ALA A 1 219 ? -23.020 0.927 19.649 1.00 94.44 219 ALA A N 1
ATOM 1688 C CA . ALA A 1 219 ? -24.132 1.495 20.416 1.00 94.44 219 ALA A CA 1
ATOM 1689 C C . ALA A 1 219 ? -24.573 2.883 19.903 1.00 94.44 219 ALA A C 1
ATOM 1691 O O . ALA A 1 219 ? -25.747 3.225 20.013 1.00 94.44 219 ALA A O 1
ATOM 1692 N N . ASP A 1 220 ? -23.653 3.643 19.299 1.00 91.38 220 ASP A N 1
ATOM 1693 C CA . ASP A 1 220 ? -23.891 4.993 18.772 1.00 91.38 220 ASP A CA 1
ATOM 1694 C C . ASP A 1 220 ? -24.210 5.002 17.263 1.00 91.38 220 ASP A C 1
ATOM 1696 O O . ASP A 1 220 ? -24.285 6.065 16.640 1.00 91.38 220 ASP A O 1
ATOM 1700 N N . GLY A 1 221 ? -24.394 3.819 16.667 1.00 94.25 221 GLY A N 1
ATOM 1701 C CA . GLY A 1 221 ? -24.673 3.625 15.245 1.00 94.25 221 GLY A CA 1
ATOM 1702 C C . GLY A 1 221 ? -23.528 2.961 14.467 1.00 94.25 221 GLY A C 1
ATOM 1703 O O . GLY A 1 221 ? -22.506 2.575 15.042 1.00 94.25 221 GLY A O 1
ATOM 1704 N N . PRO A 1 222 ? -23.690 2.794 13.147 1.00 96.81 222 PRO A N 1
ATOM 1705 C CA . PRO A 1 222 ? -22.717 2.107 12.303 1.00 96.81 222 PRO A CA 1
ATOM 1706 C C . PRO A 1 222 ? -21.419 2.908 12.138 1.00 96.81 222 PRO A C 1
ATOM 1708 O O . PRO A 1 222 ? -21.435 4.128 11.958 1.00 96.81 222 PRO A O 1
ATOM 1711 N N . ALA A 1 223 ? -20.284 2.212 12.115 1.00 97.12 223 ALA A N 1
ATOM 1712 C CA . ALA A 1 223 ? -18.968 2.763 11.818 1.00 97.12 223 ALA A CA 1
ATOM 1713 C C . ALA A 1 223 ? -18.401 2.153 10.531 1.00 97.12 223 ALA A C 1
ATOM 1715 O O . ALA A 1 223 ? -18.124 0.957 10.470 1.00 97.12 223 ALA A O 1
ATOM 1716 N N . ARG A 1 224 ? -18.218 2.980 9.498 1.00 97.75 224 ARG A N 1
ATOM 1717 C CA . ARG A 1 224 ? -17.560 2.620 8.241 1.00 97.75 224 ARG A CA 1
ATOM 1718 C C . ARG A 1 224 ? -16.049 2.675 8.424 1.00 97.75 224 ARG A C 1
ATOM 1720 O O . ARG A 1 224 ? -15.515 3.748 8.705 1.00 97.75 224 ARG A O 1
ATOM 1727 N N . VAL A 1 225 ? -15.379 1.551 8.193 1.00 98.44 225 VAL A N 1
ATOM 1728 C CA . VAL A 1 225 ? -13.918 1.467 8.203 1.00 98.44 225 VAL A CA 1
ATOM 1729 C C . VAL A 1 225 ? -13.402 1.479 6.769 1.00 98.44 225 VAL A C 1
ATOM 1731 O O . VAL A 1 225 ? -13.821 0.668 5.952 1.00 98.44 225 VAL A O 1
ATOM 1734 N N . GLU A 1 226 ? -12.498 2.401 6.467 1.00 98.62 226 GLU A N 1
ATOM 1735 C CA . GLU A 1 226 ? -11.696 2.408 5.239 1.00 98.62 226 GLU A CA 1
ATOM 1736 C C . GLU A 1 226 ? -10.232 2.239 5.632 1.00 98.62 226 GLU A C 1
ATOM 1738 O O . GLU A 1 226 ? -9.817 2.734 6.690 1.00 98.62 226 GLU A O 1
ATOM 1743 N N . THR A 1 227 ? -9.450 1.537 4.811 1.00 98.81 227 THR A N 1
ATOM 1744 C CA . THR A 1 227 ? -8.049 1.279 5.141 1.00 98.81 227 THR A CA 1
ATOM 1745 C C . THR A 1 227 ? -7.079 1.573 4.007 1.00 98.81 227 THR A C 1
ATOM 1747 O O . THR A 1 227 ? -7.437 1.708 2.838 1.00 98.81 227 THR A O 1
ATOM 1750 N N . ALA A 1 228 ? -5.809 1.704 4.380 1.00 98.56 228 ALA A N 1
ATOM 1751 C CA . ALA A 1 228 ? -4.695 1.740 3.448 1.00 98.56 228 ALA A CA 1
ATOM 1752 C C . ALA A 1 228 ? -3.461 1.076 4.066 1.00 98.56 228 ALA A C 1
ATOM 1754 O O . ALA A 1 228 ? -3.313 1.017 5.289 1.00 98.56 228 ALA A O 1
ATOM 1755 N N . VAL A 1 229 ? -2.541 0.612 3.223 1.00 98.69 229 VAL A N 1
ATOM 1756 C CA . VAL A 1 229 ? -1.235 0.098 3.664 1.00 98.69 229 VAL A CA 1
ATOM 1757 C C . VAL A 1 229 ? -0.094 0.977 3.162 1.00 98.69 229 VAL A C 1
ATOM 1759 O O . VAL A 1 229 ? -0.124 1.489 2.040 1.00 98.69 229 VAL A O 1
ATOM 1762 N N . PHE A 1 230 ? 0.942 1.143 3.978 1.00 98.56 230 PHE A N 1
ATOM 1763 C CA . PHE A 1 230 ? 2.142 1.896 3.618 1.00 98.56 230 PHE A CA 1
ATOM 1764 C C . PHE A 1 230 ? 3.347 0.983 3.362 1.00 98.56 230 PHE A C 1
ATOM 1766 O O . PHE A 1 230 ? 3.466 -0.072 3.992 1.00 98.56 230 PHE A O 1
ATOM 1773 N N . PRO A 1 231 ? 4.252 1.377 2.444 1.00 97.56 231 PRO A N 1
ATOM 1774 C CA . PRO A 1 231 ? 5.527 0.691 2.281 1.00 97.56 231 PRO A CA 1
ATOM 1775 C C . PRO A 1 231 ? 6.365 0.824 3.549 1.00 97.56 231 PRO A C 1
ATOM 1777 O O . PRO A 1 231 ? 6.265 1.821 4.260 1.00 97.56 231 PRO A O 1
ATOM 1780 N N . VAL A 1 232 ? 7.253 -0.136 3.794 1.00 96.38 232 VAL A N 1
ATOM 1781 C CA . VAL A 1 232 ? 8.310 -0.000 4.806 1.00 96.38 232 VAL A CA 1
ATOM 1782 C C . VAL A 1 232 ? 9.595 0.412 4.091 1.00 96.38 232 VAL A C 1
ATOM 1784 O O . VAL A 1 232 ? 10.499 -0.393 3.896 1.00 96.38 232 VAL A O 1
ATOM 1787 N N . ARG A 1 233 ? 9.628 1.670 3.627 1.00 94.88 233 ARG A N 1
ATOM 1788 C CA . ARG A 1 233 ? 10.743 2.295 2.893 1.00 94.88 233 ARG A CA 1
ATOM 1789 C C . ARG A 1 233 ? 10.917 3.748 3.313 1.00 94.88 233 ARG A C 1
ATOM 1791 O O . ARG A 1 233 ? 9.994 4.544 3.164 1.00 94.88 233 ARG A O 1
ATOM 1798 N N . TRP A 1 234 ? 12.094 4.128 3.804 1.00 91.75 234 TRP A N 1
ATOM 1799 C CA . TRP A 1 234 ? 12.342 5.468 4.350 1.00 91.75 234 TRP A CA 1
ATOM 1800 C C . TRP A 1 234 ? 12.171 6.588 3.324 1.00 91.75 234 TRP A C 1
ATOM 1802 O O . TRP A 1 234 ? 11.754 7.691 3.694 1.00 91.75 234 TRP A O 1
ATOM 1812 N N . ARG A 1 235 ? 12.514 6.317 2.059 1.00 91.19 235 ARG A N 1
ATOM 1813 C CA . ARG A 1 235 ? 12.377 7.268 0.949 1.00 91.19 235 ARG A CA 1
ATOM 1814 C C . ARG A 1 235 ? 10.923 7.705 0.788 1.00 91.19 235 ARG A C 1
ATOM 1816 O O . ARG A 1 235 ? 10.660 8.899 0.778 1.00 91.19 235 ARG A O 1
ATOM 1823 N N . ASP A 1 236 ? 9.985 6.762 0.762 1.00 93.62 236 ASP A N 1
ATOM 1824 C CA . ASP A 1 236 ? 8.562 7.042 0.558 1.00 93.62 236 ASP A CA 1
ATOM 1825 C C . ASP A 1 236 ? 7.981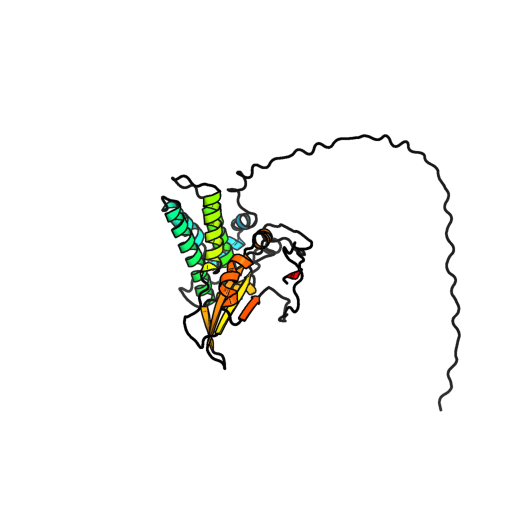 7.956 1.651 1.00 93.62 236 ASP A C 1
ATOM 1827 O O . ASP A 1 236 ? 7.218 8.876 1.348 1.00 93.62 236 ASP A O 1
ATOM 1831 N N . PHE A 1 237 ? 8.371 7.756 2.918 1.00 91.56 237 PHE A N 1
ATOM 1832 C CA . PHE A 1 237 ? 7.985 8.662 4.011 1.00 91.56 237 PHE A CA 1
ATOM 1833 C C . PHE A 1 237 ? 8.603 10.048 3.843 1.00 91.56 237 PHE A C 1
ATOM 1835 O O . PHE A 1 237 ? 7.901 11.043 3.980 1.00 91.56 237 PHE A O 1
ATOM 1842 N N . ALA A 1 238 ? 9.895 10.130 3.511 1.00 88.50 238 ALA A N 1
ATOM 1843 C CA . ALA A 1 238 ? 10.571 11.410 3.295 1.00 88.50 238 ALA A CA 1
ATOM 1844 C C . ALA A 1 238 ? 9.993 12.189 2.101 1.00 88.50 238 ALA A C 1
ATOM 1846 O O . ALA A 1 238 ? 9.980 13.417 2.106 1.00 88.50 238 ALA A O 1
ATOM 1847 N N . GLU A 1 239 ? 9.490 11.480 1.095 1.00 90.56 239 GLU A N 1
ATOM 1848 C CA . GLU A 1 239 ? 8.832 12.064 -0.068 1.00 90.56 239 GLU A CA 1
ATOM 1849 C C . GLU A 1 239 ? 7.369 12.441 0.198 1.00 90.56 239 GLU A C 1
ATOM 1851 O O . GLU A 1 239 ? 6.726 12.981 -0.697 1.00 90.56 239 GLU A O 1
ATOM 1856 N N . GLY A 1 240 ? 6.827 12.194 1.393 1.00 92.38 240 GLY A N 1
ATOM 1857 C CA . GLY A 1 240 ? 5.497 12.647 1.808 1.00 92.38 240 GLY A CA 1
ATOM 1858 C C . GLY A 1 240 ? 4.347 11.703 1.440 1.00 92.38 240 GLY A C 1
ATOM 1859 O O . GLY A 1 240 ? 3.248 12.155 1.104 1.00 92.38 240 GLY A O 1
ATOM 1860 N N . THR A 1 241 ? 4.596 10.386 1.405 1.00 95.06 241 THR A N 1
ATOM 1861 C CA . THR A 1 241 ? 3.561 9.386 1.069 1.00 95.06 241 THR A CA 1
ATOM 1862 C C . THR A 1 241 ? 2.376 9.418 2.041 1.00 95.06 241 THR A C 1
ATOM 1864 O O . THR A 1 241 ? 1.224 9.326 1.616 1.00 95.06 241 THR A O 1
ATOM 1867 N N . VAL A 1 242 ? 2.640 9.634 3.335 1.00 94.88 242 VAL A N 1
ATOM 1868 C CA . VAL A 1 242 ? 1.615 9.661 4.388 1.00 94.88 242 VAL A CA 1
ATOM 1869 C C . VAL A 1 242 ? 0.702 10.868 4.208 1.00 94.88 242 VAL A C 1
ATOM 1871 O O . VAL A 1 242 ? -0.517 10.733 4.185 1.00 94.88 242 VAL A O 1
ATOM 1874 N N . GLU A 1 243 ? 1.276 12.047 4.000 1.00 94.62 243 GLU A N 1
ATOM 1875 C CA . GLU A 1 243 ? 0.543 13.293 3.817 1.00 94.62 243 GLU A CA 1
ATOM 1876 C C . GLU A 1 243 ? -0.304 13.239 2.550 1.00 94.62 243 GLU A C 1
ATOM 1878 O O . GLU A 1 243 ? -1.473 13.619 2.580 1.00 94.62 243 GLU A O 1
ATOM 1883 N N . ARG A 1 244 ? 0.251 12.732 1.441 1.00 95.25 244 ARG A N 1
ATOM 1884 C CA . ARG A 1 244 ? -0.511 12.567 0.196 1.00 95.25 244 ARG A CA 1
ATOM 1885 C C . ARG A 1 244 ? -1.703 11.632 0.366 1.00 95.25 244 ARG A C 1
ATOM 1887 O O . ARG A 1 244 ? -2.761 11.929 -0.181 1.00 95.25 244 ARG A O 1
ATOM 1894 N N . ALA A 1 245 ? -1.525 10.523 1.082 1.00 96.12 245 ALA A N 1
ATOM 1895 C CA . ALA A 1 245 ? -2.570 9.524 1.262 1.00 96.12 245 ALA A CA 1
ATOM 1896 C C . ALA A 1 245 ? -3.639 9.960 2.274 1.00 96.12 245 ALA A C 1
ATOM 1898 O O . ALA A 1 245 ? -4.814 9.706 2.049 1.00 96.12 245 ALA A O 1
ATOM 1899 N N . LEU A 1 246 ? -3.262 10.612 3.380 1.00 96.56 246 LEU A N 1
ATOM 1900 C CA . LEU A 1 246 ? -4.177 10.840 4.507 1.00 96.56 246 LEU A CA 1
ATOM 1901 C C . LEU A 1 246 ? -4.767 12.249 4.554 1.00 96.56 246 LEU A C 1
ATOM 1903 O O . LEU A 1 246 ? -5.929 12.406 4.929 1.00 96.56 246 LEU A O 1
ATOM 1907 N N . ARG A 1 247 ? -4.011 13.285 4.163 1.00 95.75 247 ARG A N 1
ATOM 1908 C CA . ARG A 1 247 ? -4.443 14.691 4.289 1.00 95.75 247 ARG A CA 1
ATOM 1909 C C . ARG A 1 247 ? -5.821 14.982 3.674 1.00 95.75 247 ARG A C 1
ATOM 1911 O O . ARG A 1 247 ? -6.547 15.759 4.291 1.00 95.75 247 ARG A O 1
ATOM 1918 N N . PRO A 1 248 ? -6.217 14.399 2.523 1.00 95.06 248 PRO A N 1
ATOM 1919 C CA . PRO A 1 248 ? -7.552 14.623 1.966 1.00 95.06 248 PRO A CA 1
ATOM 1920 C C . PRO A 1 248 ? -8.697 14.112 2.851 1.00 95.06 248 PRO A C 1
ATOM 1922 O O . PRO A 1 248 ? -9.804 14.626 2.751 1.00 95.06 248 PRO A O 1
ATOM 1925 N N . HIS A 1 249 ? -8.444 13.118 3.706 1.00 95.44 249 HIS A N 1
ATOM 1926 C CA . HIS A 1 249 ? -9.477 12.412 4.467 1.00 95.44 249 HIS A CA 1
ATOM 1927 C C . HIS A 1 249 ? -9.527 12.821 5.940 1.00 95.44 249 HIS A C 1
ATOM 1929 O O . HIS A 1 249 ? -10.594 12.779 6.546 1.00 95.44 249 HIS A O 1
ATOM 1935 N N . LEU A 1 250 ? -8.400 13.247 6.522 1.00 95.25 250 LEU A N 1
ATOM 1936 C CA . LEU A 1 250 ? -8.308 13.592 7.947 1.00 95.25 250 LEU A CA 1
ATOM 1937 C C . LEU A 1 250 ? -9.356 14.615 8.441 1.00 95.25 250 LEU A C 1
ATOM 1939 O O . LEU A 1 250 ? -9.862 14.422 9.542 1.00 95.25 250 LEU A O 1
ATOM 1943 N N . PRO A 1 251 ? -9.744 15.658 7.677 1.00 94.56 251 PRO A N 1
ATOM 1944 C CA . PRO A 1 251 ? -10.800 16.579 8.110 1.00 94.56 251 PRO A CA 1
ATOM 1945 C C . PRO A 1 251 ? -12.200 15.952 8.203 1.00 94.56 251 PRO A C 1
ATOM 1947 O O . PRO A 1 251 ? -13.098 16.551 8.789 1.00 94.56 251 PRO A O 1
ATOM 1950 N N . GLU A 1 252 ? -12.413 14.790 7.582 1.00 91.81 252 GLU A N 1
ATOM 1951 C CA . GLU A 1 252 ? -13.731 14.171 7.433 1.00 91.81 252 GLU A CA 1
ATOM 1952 C C . GLU A 1 252 ? -13.960 12.965 8.346 1.00 91.81 252 GLU A C 1
ATOM 1954 O O . GLU A 1 252 ? -15.111 12.535 8.464 1.00 91.81 252 GLU A O 1
ATOM 1959 N N . VAL A 1 253 ? -12.903 12.395 8.934 1.00 96.31 253 VAL A N 1
ATOM 1960 C CA . VAL A 1 253 ? -12.966 11.168 9.743 1.00 96.31 253 VAL A CA 1
ATOM 1961 C C . VAL A 1 253 ? -13.289 11.467 11.205 1.00 96.31 253 VAL A C 1
ATOM 1963 O O . VAL A 1 253 ? -12.822 12.449 11.773 1.00 96.31 253 VAL A O 1
ATOM 1966 N N . ASP A 1 254 ? -14.069 10.590 11.835 1.00 95.94 254 ASP A N 1
ATOM 1967 C CA . ASP A 1 254 ? -14.322 10.624 13.279 1.00 95.94 254 ASP A CA 1
ATOM 1968 C C . ASP A 1 254 ? -13.165 9.995 14.071 1.00 95.94 254 ASP A C 1
ATOM 1970 O O . ASP A 1 254 ? -12.935 10.350 15.226 1.00 95.94 254 ASP A O 1
ATOM 1974 N N . LEU A 1 255 ? -12.458 9.031 13.469 1.00 96.31 255 LEU A N 1
ATOM 1975 C CA . LEU A 1 255 ? -11.321 8.348 14.077 1.00 96.31 255 LEU A CA 1
ATOM 1976 C C . LEU A 1 255 ? -10.276 7.999 13.021 1.00 96.31 255 LEU A C 1
ATOM 1978 O O . LEU A 1 255 ? -10.597 7.454 11.965 1.00 96.31 255 LEU A O 1
ATOM 1982 N N . PHE A 1 256 ? -9.014 8.246 13.354 1.00 97.38 256 PHE A N 1
ATOM 1983 C CA . PHE A 1 256 ? -7.861 7.771 12.604 1.00 97.38 256 PHE A CA 1
ATOM 1984 C C . PHE A 1 256 ? -6.925 7.002 13.535 1.00 97.38 256 PHE A C 1
ATOM 1986 O O . PHE A 1 256 ? -6.646 7.444 14.650 1.00 97.38 256 PHE A O 1
ATOM 1993 N N . THR A 1 257 ? -6.430 5.853 13.080 1.00 96.50 257 THR A N 1
ATOM 1994 C CA . THR A 1 257 ? -5.386 5.110 13.781 1.00 96.50 257 THR A CA 1
ATOM 1995 C C . THR A 1 257 ? -4.424 4.444 12.803 1.00 96.50 257 THR A C 1
ATOM 1997 O O . THR A 1 257 ? -4.816 3.953 11.743 1.00 96.50 257 THR A O 1
ATOM 2000 N N . THR A 1 258 ? -3.152 4.398 13.182 1.00 96.38 258 THR A N 1
ATOM 2001 C CA . THR A 1 258 ? -2.135 3.602 12.501 1.00 96.38 258 THR A CA 1
ATOM 2002 C C . THR A 1 258 ? -1.819 2.391 13.361 1.00 96.38 258 THR A C 1
ATOM 2004 O O . THR A 1 258 ? -1.430 2.524 14.519 1.00 96.38 258 THR A O 1
ATOM 2007 N N . VAL A 1 259 ? -1.969 1.205 12.782 1.00 95.94 259 VAL A N 1
ATOM 2008 C CA . VAL A 1 259 ? -1.634 -0.069 13.413 1.00 95.94 259 VAL A CA 1
ATOM 2009 C C . VAL A 1 259 ? -0.265 -0.500 12.910 1.00 95.94 259 VAL A C 1
ATOM 2011 O O . VAL A 1 259 ? 0.035 -0.413 11.722 1.00 95.94 259 VAL A O 1
ATOM 2014 N N . SER A 1 260 ? 0.571 -0.981 13.820 1.00 92.94 260 SER A N 1
ATOM 2015 C CA . SER A 1 260 ? 1.881 -1.543 13.499 1.00 92.94 260 SER A CA 1
ATOM 2016 C C . SER A 1 260 ? 2.069 -2.878 14.214 1.00 92.94 260 SER A C 1
ATOM 2018 O O . SER A 1 260 ? 1.259 -3.281 15.053 1.00 92.94 260 SER A O 1
ATOM 2020 N N . GLN A 1 261 ? 3.139 -3.587 13.870 1.00 88.69 261 GLN A N 1
ATOM 2021 C CA . GLN A 1 261 ? 3.515 -4.819 14.544 1.00 88.69 261 GLN A CA 1
ATOM 2022 C C . GLN A 1 261 ? 4.135 -4.503 15.913 1.00 88.69 261 GLN A C 1
ATOM 2024 O O . GLN A 1 261 ? 5.228 -3.947 16.006 1.00 88.69 261 GLN A O 1
ATOM 2029 N N . GLY A 1 262 ? 3.427 -4.885 16.978 1.00 85.94 262 GLY A N 1
ATOM 2030 C CA . GLY A 1 262 ? 3.866 -4.728 18.364 1.00 85.94 262 GLY A CA 1
ATOM 2031 C C . GLY A 1 262 ? 4.539 -5.971 18.957 1.00 85.94 262 GLY A C 1
ATOM 2032 O O . GLY A 1 262 ? 5.047 -6.851 18.258 1.00 85.94 262 GLY A O 1
ATOM 2033 N N . ARG A 1 263 ? 4.540 -6.043 20.292 1.00 87.31 263 ARG A N 1
ATOM 2034 C CA . ARG A 1 263 ? 5.097 -7.166 21.062 1.00 87.31 263 ARG A CA 1
ATOM 2035 C C . ARG A 1 263 ? 4.115 -8.332 21.162 1.00 87.31 263 ARG A C 1
ATOM 2037 O O . ARG A 1 263 ? 2.903 -8.161 21.104 1.00 87.31 263 ARG A O 1
ATOM 2044 N N . VAL A 1 264 ? 4.649 -9.531 21.385 1.00 90.06 264 VAL A N 1
ATOM 2045 C CA . VAL A 1 264 ? 3.840 -10.740 21.591 1.00 90.06 264 VAL A CA 1
ATOM 2046 C C . VAL A 1 264 ? 2.976 -10.608 22.852 1.00 90.06 264 VAL A C 1
ATOM 2048 O O . VAL A 1 264 ? 3.465 -10.206 23.908 1.00 90.06 264 VAL A O 1
ATOM 2051 N N . GLY A 1 265 ? 1.700 -10.992 22.744 1.00 91.56 265 GLY A N 1
ATOM 2052 C CA . GLY A 1 265 ? 0.793 -11.182 23.882 1.00 91.56 265 GLY A CA 1
ATOM 2053 C C . GLY A 1 265 ? 0.197 -9.908 24.487 1.00 91.56 265 GLY A C 1
ATOM 2054 O O . GLY A 1 265 ? -0.416 -9.987 25.549 1.00 91.56 265 GLY A O 1
ATOM 2055 N N . ARG A 1 266 ? 0.368 -8.740 23.853 1.00 92.25 266 ARG A N 1
ATOM 2056 C CA . ARG A 1 266 ? -0.201 -7.471 24.330 1.00 92.25 266 ARG A CA 1
ATOM 2057 C C . ARG A 1 266 ? -0.443 -6.483 23.195 1.00 92.25 266 ARG A C 1
ATOM 2059 O O . ARG A 1 266 ? 0.282 -6.488 22.206 1.00 92.25 266 ARG A O 1
ATOM 2066 N N . PHE A 1 267 ? -1.409 -5.594 23.398 1.00 93.06 267 PHE A N 1
ATOM 2067 C CA . PHE A 1 267 ? -1.534 -4.366 22.620 1.00 93.06 267 PHE A CA 1
ATOM 2068 C C . PHE A 1 267 ? -0.832 -3.229 23.355 1.00 93.06 267 PHE A C 1
ATOM 2070 O O . PHE A 1 267 ? -0.975 -3.079 24.570 1.00 93.06 267 PHE A O 1
ATOM 2077 N N . ASP A 1 268 ? -0.069 -2.441 22.609 1.00 93.62 268 ASP A N 1
ATOM 2078 C CA . ASP A 1 268 ? 0.566 -1.224 23.089 1.00 93.62 268 ASP A CA 1
ATOM 2079 C C . ASP A 1 268 ? -0.113 -0.034 22.415 1.00 93.62 268 ASP A C 1
ATOM 2081 O O . ASP A 1 268 ? -0.270 -0.014 21.196 1.00 93.62 268 ASP A O 1
ATOM 2085 N N . VAL A 1 269 ? -0.555 0.931 23.221 1.00 94.44 269 VAL A N 1
ATOM 2086 C CA . VAL A 1 269 ? -1.129 2.185 22.729 1.00 94.44 269 VAL A CA 1
ATOM 2087 C C . VAL A 1 269 ? -0.069 3.258 22.888 1.00 94.44 269 VAL A C 1
ATOM 2089 O O . VAL A 1 269 ? 0.315 3.599 24.010 1.00 94.44 269 VAL A O 1
ATOM 2092 N N . GLU A 1 270 ? 0.418 3.762 21.761 1.00 93.38 270 GLU A N 1
ATOM 2093 C CA . GLU A 1 270 ? 1.457 4.782 21.746 1.00 93.38 270 GLU A CA 1
ATOM 2094 C C . GLU A 1 270 ? 0.926 6.106 22.298 1.00 93.38 270 GLU A C 1
ATOM 2096 O O . GLU A 1 270 ? -0.144 6.580 21.914 1.00 93.38 270 GLU A O 1
ATOM 2101 N N . ARG A 1 271 ? 1.684 6.708 23.220 1.00 93.75 271 ARG A N 1
ATOM 2102 C CA . ARG A 1 271 ? 1.313 7.984 23.855 1.00 93.75 271 ARG A CA 1
ATOM 2103 C C . ARG A 1 271 ? 1.940 9.190 23.162 1.00 93.75 271 ARG A C 1
ATOM 2105 O O . ARG A 1 271 ? 1.366 10.273 23.198 1.00 93.75 271 ARG A O 1
ATOM 2112 N N . THR A 1 272 ? 3.135 9.023 22.604 1.00 91.38 272 THR A N 1
ATOM 2113 C CA . THR A 1 272 ? 3.952 10.114 22.062 1.00 91.38 272 THR A CA 1
ATOM 2114 C C . THR A 1 272 ? 4.753 9.626 20.865 1.00 91.38 272 THR A C 1
ATOM 2116 O O . THR A 1 272 ? 5.396 8.582 20.950 1.00 91.38 272 THR A O 1
ATOM 2119 N N . ASN A 1 273 ? 4.782 10.410 19.794 1.00 88.88 273 ASN A N 1
ATOM 2120 C CA . ASN A 1 273 ? 5.718 10.250 18.686 1.00 88.88 273 ASN A CA 1
ATOM 2121 C C . ASN A 1 273 ? 6.975 11.111 18.906 1.00 88.88 273 ASN A C 1
ATOM 2123 O O . ASN A 1 273 ? 6.958 12.091 19.647 1.00 88.88 273 ASN A O 1
ATOM 2127 N N . GLY A 1 274 ? 8.073 10.741 18.247 1.00 87.75 274 GLY A N 1
ATOM 2128 C CA . GLY A 1 274 ? 9.315 11.510 18.242 1.00 87.75 274 GLY A CA 1
ATOM 2129 C C . GLY A 1 274 ? 9.865 11.643 16.827 1.00 87.75 274 GLY A C 1
ATOM 2130 O O . GLY A 1 274 ? 9.722 10.734 16.012 1.00 87.75 274 GLY A O 1
ATOM 2131 N N . ALA A 1 275 ? 10.517 12.767 16.534 1.00 88.38 275 ALA A N 1
ATOM 2132 C CA . ALA A 1 275 ? 11.133 13.033 15.236 1.00 88.38 275 ALA A CA 1
ATOM 2133 C C . ALA A 1 275 ? 12.479 12.298 15.083 1.00 88.38 275 ALA A C 1
ATOM 2135 O O . ALA A 1 275 ? 13.519 12.925 14.913 1.00 88.38 275 ALA A O 1
ATOM 2136 N N . TRP A 1 276 ? 12.483 10.966 15.158 1.00 89.19 276 TRP A N 1
ATOM 2137 C CA . TRP A 1 276 ? 13.684 10.131 15.049 1.00 89.19 276 TRP A CA 1
ATOM 2138 C C . TRP A 1 276 ? 13.434 8.908 14.161 1.00 89.19 276 TRP A C 1
ATOM 2140 O O . TRP A 1 276 ? 12.407 8.248 14.298 1.00 89.19 276 TRP A O 1
ATOM 2150 N N . ARG A 1 277 ? 14.392 8.572 13.289 1.00 89.38 277 ARG A N 1
ATOM 2151 C CA . ARG A 1 277 ? 14.432 7.309 12.528 1.00 89.38 277 ARG A CA 1
ATOM 2152 C C . ARG A 1 277 ? 15.639 6.466 12.924 1.00 89.38 277 ARG A C 1
ATOM 2154 O O . ARG A 1 277 ? 16.678 7.008 13.298 1.00 89.38 277 ARG A O 1
ATOM 2161 N N . GLY A 1 278 ? 15.512 5.148 12.813 1.00 86.81 278 GLY A N 1
ATOM 2162 C CA . GLY A 1 278 ? 16.606 4.199 13.013 1.00 86.81 278 GLY A CA 1
ATOM 2163 C C . GLY A 1 278 ? 16.118 2.820 13.456 1.00 86.81 278 GLY A C 1
ATOM 2164 O O . GLY A 1 278 ? 14.927 2.522 13.412 1.00 86.81 278 GLY A O 1
ATOM 2165 N N . GLY A 1 279 ? 17.055 1.984 13.906 1.00 85.31 279 GLY A N 1
ATOM 2166 C CA . GLY A 1 279 ? 16.789 0.654 14.468 1.00 85.31 279 GLY A CA 1
ATOM 2167 C C . GLY A 1 279 ? 17.036 -0.491 13.487 1.00 85.31 279 GLY A C 1
ATOM 2168 O O . GLY A 1 279 ? 17.828 -1.378 13.791 1.00 85.31 279 GLY A O 1
ATOM 2169 N N . PHE A 1 280 ? 16.419 -0.452 12.305 1.00 84.38 280 PHE A N 1
ATOM 2170 C CA . PHE A 1 280 ? 16.570 -1.480 11.270 1.00 84.38 280 PHE A CA 1
ATOM 2171 C C . PHE A 1 280 ? 16.660 -0.856 9.873 1.00 84.38 280 PHE A C 1
ATOM 2173 O O . PHE A 1 280 ? 16.233 0.282 9.661 1.00 84.38 280 PHE A O 1
ATOM 2180 N N . GLY A 1 281 ? 17.230 -1.612 8.931 1.00 91.62 281 GLY A N 1
ATOM 2181 C CA . GLY A 1 281 ? 17.097 -1.304 7.511 1.00 91.62 281 GLY A CA 1
ATOM 2182 C C . GLY A 1 281 ? 15.638 -1.429 7.072 1.00 91.62 281 GLY A C 1
ATOM 2183 O O . GLY A 1 281 ? 14.891 -2.243 7.620 1.00 91.62 281 GLY A O 1
ATOM 2184 N N . ASP A 1 282 ? 15.239 -0.601 6.117 1.00 94.19 282 ASP A N 1
ATOM 2185 C CA . ASP A 1 282 ? 13.946 -0.722 5.455 1.00 94.19 282 ASP A CA 1
ATOM 2186 C C . ASP A 1 282 ? 13.942 -1.870 4.425 1.00 94.19 282 ASP A C 1
ATOM 2188 O O . ASP A 1 282 ? 14.904 -2.636 4.327 1.00 94.19 282 ASP A O 1
ATOM 2192 N N . ASN A 1 283 ? 12.868 -2.019 3.651 1.00 96.06 283 ASN A N 1
ATOM 2193 C CA . ASN A 1 283 ? 12.767 -3.098 2.669 1.00 96.06 283 ASN A CA 1
ATOM 2194 C C . ASN A 1 283 ? 13.726 -2.952 1.471 1.00 96.06 283 ASN A C 1
ATOM 2196 O O . ASN A 1 283 ? 13.945 -3.928 0.753 1.00 96.06 283 ASN A O 1
ATOM 2200 N N . GLU A 1 284 ? 14.336 -1.782 1.257 1.00 95.25 284 GLU A N 1
ATOM 2201 C CA . GLU A 1 284 ? 15.426 -1.590 0.288 1.00 95.25 284 GLU A CA 1
ATOM 2202 C C . GLU A 1 284 ? 16.814 -1.743 0.942 1.00 95.25 284 GLU A C 1
ATOM 2204 O O . GLU A 1 284 ? 17.836 -1.453 0.322 1.00 95.25 284 GLU A O 1
ATOM 2209 N N . ASN A 1 285 ? 16.866 -2.234 2.185 1.00 94.62 285 ASN A N 1
ATOM 2210 C CA . ASN A 1 285 ? 18.065 -2.403 3.008 1.00 94.62 285 ASN A CA 1
ATOM 2211 C C . ASN A 1 285 ? 18.763 -1.082 3.349 1.00 94.62 285 ASN A C 1
ATOM 2213 O O . ASN A 1 285 ? 19.937 -1.059 3.728 1.00 94.62 285 ASN A O 1
ATOM 2217 N N . VAL A 1 286 ? 18.028 0.029 3.273 1.00 92.56 286 VAL A N 1
ATOM 2218 C CA . VAL A 1 286 ? 18.523 1.349 3.643 1.00 92.56 286 VAL A CA 1
ATOM 2219 C C . VAL A 1 286 ? 18.315 1.552 5.140 1.00 92.56 286 VAL A C 1
ATOM 2221 O O . VAL A 1 286 ? 17.195 1.544 5.649 1.00 92.56 286 VAL A O 1
ATOM 2224 N N . GLY A 1 287 ? 19.412 1.754 5.869 1.00 88.31 287 GLY A N 1
ATOM 2225 C CA . GLY A 1 287 ? 19.401 2.125 7.282 1.00 88.31 287 GLY A CA 1
ATOM 2226 C C . GLY A 1 287 ? 19.894 3.555 7.466 1.00 88.31 287 GLY A C 1
ATOM 2227 O O . GLY A 1 287 ? 21.063 3.840 7.218 1.00 88.31 287 GLY A O 1
ATOM 2228 N N . VAL A 1 288 ? 19.028 4.451 7.938 1.00 81.62 288 VAL A N 1
ATOM 2229 C CA . VAL A 1 288 ? 19.415 5.810 8.343 1.00 81.62 288 VAL A CA 1
ATOM 2230 C C . VAL A 1 288 ? 19.010 5.994 9.796 1.00 81.62 288 VAL A C 1
ATOM 2232 O O . VAL A 1 288 ? 17.847 5.791 10.136 1.00 81.62 288 VAL A O 1
ATOM 2235 N N . THR A 1 289 ? 19.963 6.373 10.648 1.00 89.69 289 THR A N 1
ATOM 2236 C CA . THR A 1 289 ? 19.704 6.675 12.060 1.00 89.69 289 THR A CA 1
ATOM 2237 C C . THR A 1 289 ? 19.898 8.163 12.309 1.00 89.69 289 THR A C 1
ATOM 2239 O O . THR A 1 289 ? 20.950 8.705 11.975 1.00 89.69 289 THR A O 1
ATOM 2242 N N . GLY A 1 290 ? 18.905 8.815 12.907 1.00 89.25 290 GLY A N 1
ATOM 2243 C CA . GLY A 1 290 ? 18.989 10.220 13.291 1.00 89.25 290 GLY A CA 1
ATOM 2244 C C . GLY A 1 290 ? 17.641 10.929 13.315 1.00 89.25 290 GLY A C 1
ATOM 2245 O O . GLY A 1 290 ? 16.596 10.350 13.015 1.00 89.25 290 GLY A O 1
ATOM 2246 N N . THR A 1 291 ? 17.677 12.210 13.665 1.00 88.25 291 THR A N 1
ATOM 2247 C CA . THR A 1 291 ? 16.497 13.077 13.707 1.00 88.25 291 THR A CA 1
ATOM 2248 C C . THR A 1 291 ? 15.877 13.244 12.316 1.00 88.25 291 THR A C 1
ATOM 2250 O O . THR A 1 291 ? 16.592 13.422 11.328 1.00 88.25 291 THR A O 1
ATOM 2253 N N . ILE A 1 292 ? 14.545 13.213 12.229 1.00 83.19 292 ILE A N 1
ATOM 2254 C CA . ILE A 1 292 ? 13.823 13.616 11.015 1.00 83.19 292 ILE A CA 1
ATOM 2255 C C . ILE A 1 292 ? 13.768 15.142 10.964 1.00 83.19 292 ILE A C 1
ATOM 2257 O O . ILE A 1 292 ? 13.288 15.733 11.931 1.00 83.19 292 ILE A O 1
ATOM 2261 N N . PRO A 1 293 ? 14.192 15.796 9.868 1.00 72.56 293 PRO A N 1
ATOM 2262 C CA . PRO A 1 293 ? 13.929 17.217 9.692 1.00 72.56 293 PRO A CA 1
ATOM 2263 C C . PRO A 1 293 ? 12.415 17.457 9.687 1.00 72.56 293 PRO A C 1
ATOM 2265 O O . PRO A 1 293 ? 11.718 16.993 8.787 1.00 72.56 293 PRO A O 1
ATOM 2268 N N . VAL A 1 294 ? 11.906 18.158 10.699 1.00 69.75 294 VAL A N 1
ATOM 2269 C CA . VAL A 1 294 ? 10.526 18.654 10.720 1.00 69.75 294 VAL A CA 1
ATOM 2270 C C . VAL A 1 294 ? 10.573 20.073 10.169 1.00 69.75 294 VAL A C 1
ATOM 2272 O O . VAL A 1 294 ? 11.329 20.898 10.676 1.00 69.75 294 VAL A O 1
ATOM 2275 N N . ALA A 1 295 ? 9.832 20.332 9.089 1.00 68.56 295 ALA A N 1
ATOM 2276 C CA . ALA A 1 295 ? 9.908 21.605 8.368 1.00 68.56 295 ALA A CA 1
ATOM 2277 C C . ALA A 1 295 ? 9.466 22.808 9.223 1.00 68.56 295 ALA A C 1
ATOM 2279 O O . ALA A 1 295 ? 9.989 23.902 9.035 1.00 68.56 295 ALA A O 1
ATOM 2280 N N . ASP A 1 296 ? 8.541 22.588 10.160 1.00 66.19 296 ASP A N 1
ATOM 2281 C CA . ASP A 1 296 ? 8.057 23.591 11.109 1.00 66.19 296 ASP A CA 1
ATOM 2282 C C . ASP A 1 296 ? 7.765 22.926 12.471 1.00 66.19 296 ASP A C 1
ATOM 2284 O O . ASP A 1 296 ? 6.647 22.456 12.705 1.00 66.19 296 ASP A O 1
ATOM 2288 N N . PRO A 1 297 ? 8.774 22.800 13.352 1.00 61.53 297 PRO A N 1
ATOM 2289 C CA . PRO A 1 297 ? 8.622 22.151 14.654 1.00 61.53 297 PRO A CA 1
ATOM 2290 C C . PRO A 1 297 ? 7.600 22.838 15.568 1.00 61.53 297 PRO A C 1
ATOM 2292 O O . PRO A 1 297 ? 7.013 22.166 16.409 1.00 61.53 297 PRO A O 1
ATOM 2295 N N . ASP A 1 298 ? 7.377 24.144 15.390 1.00 67.69 298 ASP A N 1
ATOM 2296 C CA . ASP A 1 298 ? 6.492 24.952 16.237 1.00 67.69 298 ASP A CA 1
ATOM 2297 C C . ASP A 1 298 ? 5.005 24.770 15.873 1.00 67.69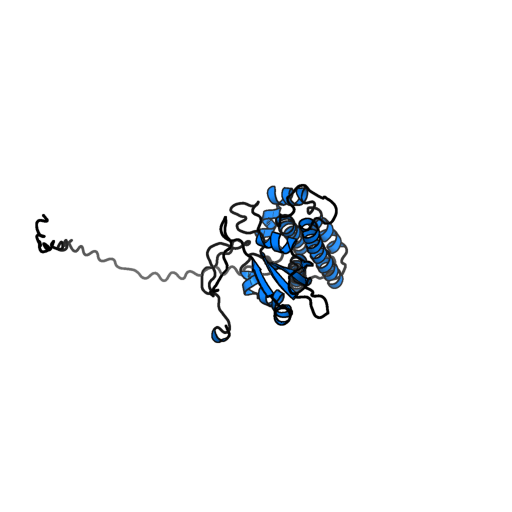 298 ASP A C 1
ATOM 2299 O O . ASP A 1 298 ? 4.120 25.199 16.613 1.00 67.69 298 ASP A O 1
ATOM 2303 N N . SER A 1 299 ? 4.724 24.118 14.739 1.00 58.19 299 SER A N 1
ATOM 2304 C CA . SER A 1 299 ? 3.371 23.788 14.269 1.00 58.19 299 SER A CA 1
ATOM 2305 C C . SER A 1 299 ? 2.819 22.449 14.780 1.00 58.19 299 SER A C 1
ATOM 2307 O O . SER A 1 299 ? 1.682 22.106 14.445 1.00 58.19 299 SER A O 1
ATOM 2309 N N . GLN A 1 300 ? 3.627 21.674 15.514 1.00 54.91 300 GLN A N 1
ATOM 2310 C CA . GLN A 1 300 ? 3.314 20.308 15.961 1.00 54.91 300 GLN A CA 1
ATOM 2311 C C . GLN A 1 300 ? 2.654 20.265 17.342 1.00 54.91 300 GLN A C 1
ATOM 2313 O O . GLN A 1 300 ? 3.107 20.997 18.250 1.00 54.91 300 GLN A O 1
#

Sequence (300 aa):
MRPPASTRTPRRRKAPTPLNSLRVRTGVLGLALLTGLAAPTTTATAADTATAPTVEELRLDGDAPREILRRSGFDDAAPEFALALDRAHSWSQARRAVVREGTGLWRRAVDRAQGRGPAAGDLSRDDDRPLYWARLGMTRELRAWEPGFRLSDRQRARLLDELERTSRGQTGIRYPHGKGVKRVLVTGFDPFTLDRDIRISNPSGAAALALDGTVIETADGPARVETAVFPVRWRDFAEGTVERALRPHLPEVDLFTTVSQGRVGRFDVERTNGAWRGGFGDNENVGVTGTIPVADPDSQ

InterPro domains:
  IPR016125 Peptidase C15, pyroglutamyl peptidase I-like [PF01470] (182-264)
  IPR036440 Peptidase C15, pyroglutamyl peptidase I-like superfamily [G3DSA:3.40.630.20] (181-298)
  IPR036440 Peptidase C15, pyroglutamyl peptidase I-like superfamily [SSF53182] (182-296)
  IPR059808 PA0049, N-terminal domain [PF27118] (44-164)

Organism: NCBI:txid467200

Secondary structure (DSSP, 8-state):
--PPP------PPPPPPP---------------------------TTTTTTSPPHHHHGGGSHHHHHHHHHHT-TTHHHHHHHHHHT--SHHHHHHHHHHHHHHHHHHHHHHHTT-S----SS-TT--HHHHHHHHHHHHHHHH---SS---HHHHHHHHHHHHHHTTTTTT----SSSS-EEEEEEEE----TTT-TT---HHHHHHHHHTT-EEEETTEEEEEEEEEE-S-HHHHHTTHHHHHHTTTTTT-SEEEE-----TT---------SEE-SS--TT-----EE---S-GGG-

Foldseek 3Di:
DDDDDDDDDDDDDDDDDDDDDDDDDDDDDDDDDPDPPPDPPPPPPPVVVQQDAFLLLVCCPDPQLVVVCQQQVLNCLLVVLLVQCQPDQDLVSNLVSLLVSLLVLLVSLLQLLAVHDDPRGDDHSLFLSNLSSSLSSNLNSLSNDDHPDDDDSVSSVVSSVSSQCNNFLLVVDDDDPDPQEAEEEEEEEADWPCVVPVNDGWSSSSVQSNQAQDWDQDPSGIYGYHYGYDAQAPVCVLVPVVCVRPVVCVVPHPYYDYDGDDDPPDDDDDDDDAQWDADAQTSSRDGDGDGHDDVDPPVD